Protein AF-A0A91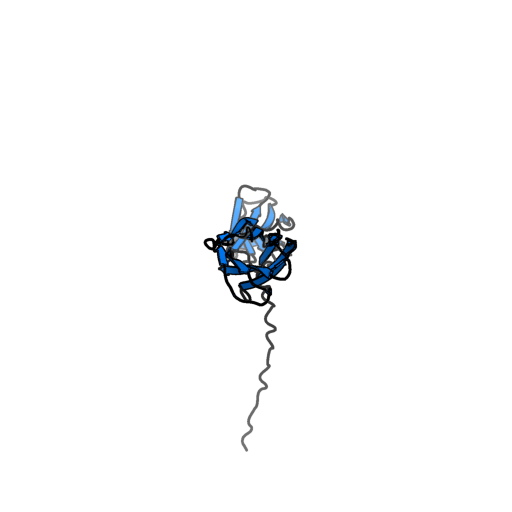8LYJ8-F1 (afdb_monomer_lite)

Secondary structure (DSSP, 8-state):
-----------------------EEEEEEEEEEEE----SSS---EEEEEEEEEEEE-SSS-EEEEEEEEEETTTEEEEEEEEEEEETTEEEEEEEEEEEESSSTT---EEEEE-PPPEEE-TT-EEEEEEEEE-SSSS--EEEEEEEEEEE-PPPPPPEEEEEEEEE-TTT--EEEEEEEE---SS-SEEEEEETTSTT-EEEE-TT--EEEEEPPTT---EEEEEEE-SS-PPPPPPPEE-

Radius of gyration: 29.16 Å; chains: 1; bounding box: 75×65×84 Å

Organism: NCBI:txid68254

Sequence (243 aa):
MAAALLTPTAFIGLVEPAEAATLHRVTVKGFLRVHDEAGLFASGETKTRNLDRTFELTHARPGTSWLISVCADHETRGDLSIRLRLRGEQVTSTVKLSLYEWEECDRTDLEDVATPAPRRIDNGGEVRYLLTAENQETSDDSAHANFSVTHDFGAPTEPTTVTATRQVDRLSGLRQVHITWGDTSADEKGYEIQNIATPDQTRRVGPNREFYDWPLPPRELQCFRVRALGDPTPSDWSALVCA

Foldseek 3Di:
DDDDDDDDDDPPPPPPPPLPFQKKKKWKWFKKKWWAFADPPADIWIDMDTGTDIDIAGPVRFKDKDWDWDDTSQFKIKIKIWIWGDDPQKIKIWIKIWIAGDNGRVDDHTFFMDTDDIDIAHAQGKDWDWDKTAGPDDTRTIMTTTMMMHMHGDAFAFWAPWEWDWDQDPPPRFIWIKIFTHDPGSAFQWKWKAKPVCRVDIDTDGPPDGIDTGGDDPDDKIKMWMWGHHVPDIYDIYDIYID

pLDDT: mean 85.59, std 15.65, range [38.88, 98.69]

Structure (mmCIF, N/CA/C/O backbone):
data_AF-A0A918LYJ8-F1
#
_entry.id   AF-A0A918LYJ8-F1
#
loop_
_atom_site.group_PDB
_atom_site.id
_atom_site.type_symbol
_atom_site.label_atom_id
_atom_site.label_alt_id
_atom_site.label_comp_id
_atom_site.label_asym_id
_atom_site.label_entity_id
_atom_site.label_seq_id
_atom_site.pdbx_PDB_ins_code
_atom_site.Cartn_x
_atom_site.Cartn_y
_atom_site.Cartn_z
_atom_site.occupancy
_atom_site.B_iso_or_equiv
_atom_site.auth_seq_id
_atom_site.auth_comp_id
_atom_site.auth_asym_id
_atom_site.auth_atom_id
_atom_site.pdbx_PDB_model_num
ATOM 1 N N . MET A 1 1 ? -44.663 -55.406 7.999 1.00 41.22 1 MET A N 1
ATOM 2 C CA . MET A 1 1 ? -44.713 -54.054 7.403 1.00 41.22 1 MET A CA 1
ATOM 3 C C . MET A 1 1 ? -43.866 -53.147 8.277 1.00 41.22 1 MET A C 1
ATOM 5 O O . MET A 1 1 ? -44.244 -52.914 9.415 1.00 41.22 1 MET A O 1
ATOM 9 N N . ALA A 1 2 ? -42.679 -52.763 7.809 1.00 38.88 2 ALA A N 1
ATOM 10 C CA . ALA A 1 2 ? -41.753 -51.901 8.540 1.00 38.88 2 ALA A CA 1
ATOM 11 C C . ALA A 1 2 ? -41.897 -50.470 8.007 1.00 38.88 2 ALA A C 1
ATOM 13 O O . ALA A 1 2 ? -41.744 -50.251 6.807 1.00 38.88 2 ALA A O 1
ATOM 14 N N . ALA A 1 3 ? -42.238 -49.524 8.881 1.00 39.78 3 ALA A N 1
ATOM 15 C CA . ALA A 1 3 ? -42.320 -48.106 8.554 1.00 39.78 3 ALA A CA 1
ATOM 16 C C . ALA A 1 3 ? -40.967 -47.450 8.862 1.00 39.78 3 ALA A C 1
ATOM 18 O O . ALA A 1 3 ? -40.564 -47.369 10.021 1.00 39.78 3 ALA A O 1
ATOM 19 N N . ALA A 1 4 ? -40.257 -47.019 7.820 1.00 39.38 4 ALA A N 1
ATOM 20 C CA . ALA A 1 4 ? -39.045 -46.221 7.943 1.00 39.38 4 ALA A CA 1
ATOM 21 C C . ALA A 1 4 ? -39.435 -44.737 8.041 1.00 39.38 4 ALA A C 1
ATOM 23 O O . ALA A 1 4 ? -39.982 -44.177 7.092 1.00 39.38 4 ALA A O 1
ATOM 24 N N . LEU A 1 5 ? -39.176 -44.110 9.192 1.00 44.31 5 LEU A N 1
ATOM 25 C CA . LEU A 1 5 ? -39.257 -42.657 9.346 1.00 44.31 5 LEU A CA 1
ATOM 26 C C . LEU A 1 5 ? -37.993 -42.019 8.758 1.00 44.31 5 LEU A C 1
ATOM 28 O O . LEU A 1 5 ? -36.902 -42.186 9.298 1.00 44.31 5 LEU A O 1
ATOM 32 N N . LEU A 1 6 ? -38.153 -41.272 7.668 1.00 41.25 6 LEU A N 1
ATOM 33 C CA . LEU A 1 6 ? -37.139 -40.360 7.141 1.00 41.25 6 LEU A CA 1
ATOM 34 C C . LEU A 1 6 ? -37.386 -38.975 7.743 1.00 41.25 6 LEU A C 1
ATOM 36 O O . LEU A 1 6 ? -38.372 -38.318 7.416 1.00 41.25 6 LEU A O 1
ATOM 40 N N . THR A 1 7 ? -36.505 -38.532 8.635 1.00 42.22 7 THR A N 1
ATOM 41 C CA . THR A 1 7 ? -36.477 -37.137 9.086 1.00 42.22 7 THR A CA 1
ATOM 42 C C . THR A 1 7 ? -35.736 -36.285 8.053 1.00 42.22 7 THR A C 1
ATOM 44 O O . THR A 1 7 ? -34.617 -36.649 7.684 1.00 42.22 7 THR A O 1
ATOM 47 N N . PRO A 1 8 ? -36.302 -35.157 7.592 1.00 43.62 8 PRO A N 1
ATOM 48 C CA . PRO A 1 8 ? -35.614 -34.263 6.674 1.00 43.62 8 PRO A CA 1
ATOM 49 C C . PRO A 1 8 ? -34.491 -33.524 7.406 1.00 43.62 8 PRO A C 1
ATOM 51 O O . PRO A 1 8 ? -34.722 -32.798 8.373 1.00 43.62 8 PRO A O 1
ATOM 54 N N . THR A 1 9 ? -33.262 -33.712 6.937 1.00 45.69 9 THR A N 1
ATOM 55 C CA . THR A 1 9 ? -32.096 -32.944 7.367 1.00 45.69 9 THR A CA 1
ATOM 56 C C . THR A 1 9 ? -32.215 -31.537 6.788 1.00 45.69 9 THR A C 1
ATOM 58 O O . THR A 1 9 ? -32.125 -31.342 5.576 1.00 45.69 9 THR A O 1
ATOM 61 N N . ALA A 1 10 ? -32.457 -30.547 7.646 1.00 47.28 10 ALA A N 1
ATOM 62 C CA . ALA A 1 10 ? -32.413 -29.147 7.255 1.00 47.28 10 ALA A CA 1
ATOM 63 C C . ALA A 1 10 ? -30.967 -28.774 6.894 1.00 47.28 10 ALA A C 1
ATOM 65 O O . ALA A 1 10 ? -30.097 -28.720 7.762 1.00 47.28 10 ALA A O 1
ATOM 66 N N . PHE A 1 11 ? -30.708 -28.519 5.611 1.00 46.19 11 PHE A N 1
ATOM 67 C CA . PHE A 1 11 ? -29.503 -27.821 5.174 1.00 46.19 11 PHE A CA 1
ATOM 68 C C . PHE A 1 11 ? -29.649 -26.350 5.566 1.00 46.19 11 PHE A C 1
ATOM 70 O O . PHE A 1 11 ? -30.237 -25.551 4.839 1.00 46.19 11 PHE A O 1
ATOM 77 N N . ILE A 1 12 ? -29.139 -25.997 6.744 1.00 50.44 12 ILE A N 1
ATOM 78 C CA . ILE A 1 12 ? -28.844 -24.606 7.073 1.00 50.44 12 ILE A CA 1
ATOM 79 C C . ILE A 1 12 ? -27.634 -24.243 6.215 1.00 50.44 12 ILE A C 1
ATOM 81 O O . ILE A 1 12 ? -26.510 -24.644 6.510 1.00 50.44 12 ILE A O 1
ATOM 85 N N . GLY A 1 13 ? -27.881 -23.544 5.108 1.00 42.00 13 GLY A N 1
ATOM 86 C CA . GLY A 1 13 ? -26.831 -22.843 4.387 1.00 42.00 13 GLY A CA 1
ATOM 87 C C . GLY A 1 13 ? -26.244 -21.805 5.330 1.00 42.00 13 GLY A C 1
ATOM 88 O O . GLY A 1 13 ? -26.833 -20.744 5.527 1.00 42.00 13 GLY A O 1
ATOM 89 N N . LEU A 1 14 ? -25.112 -22.136 5.947 1.00 41.88 14 LEU A N 1
ATOM 90 C CA . LEU A 1 14 ? -24.202 -21.143 6.489 1.00 41.88 14 LEU A CA 1
ATOM 91 C C . LEU A 1 14 ? -23.753 -20.317 5.286 1.00 41.88 14 LEU A C 1
ATOM 93 O O . LEU A 1 14 ? -22.877 -20.725 4.529 1.00 41.88 14 LEU A O 1
ATOM 97 N N . VAL A 1 15 ? -24.421 -19.188 5.060 1.00 42.38 15 VAL A N 1
ATOM 98 C CA . VAL A 1 15 ? -23.774 -18.080 4.373 1.00 42.38 15 VAL A CA 1
ATOM 99 C C . VAL A 1 15 ? -22.621 -17.740 5.303 1.00 42.38 15 VAL A C 1
ATOM 101 O O . VAL A 1 15 ? -22.857 -17.210 6.389 1.00 42.38 15 VAL A O 1
ATOM 104 N N . GLU A 1 16 ? -21.410 -18.178 4.949 1.00 44.94 16 GLU A N 1
ATOM 105 C CA . GLU A 1 16 ? -20.203 -17.682 5.600 1.00 44.94 16 GLU A CA 1
ATOM 106 C C . GLU A 1 16 ? -20.354 -16.161 5.643 1.00 44.94 16 GLU A C 1
ATOM 108 O O . GLU A 1 16 ? -20.603 -15.558 4.586 1.00 44.94 16 GLU A O 1
ATOM 113 N N . PRO A 1 17 ? -20.297 -15.524 6.830 1.00 42.81 17 PRO A N 1
ATOM 114 C CA . PRO A 1 17 ? -20.129 -14.087 6.842 1.00 42.81 17 PRO A CA 1
ATOM 115 C C . PRO A 1 17 ? -18.905 -13.840 5.973 1.00 42.81 17 PRO A C 1
ATOM 117 O O . PRO A 1 17 ? -17.902 -14.541 6.114 1.00 42.81 17 PRO 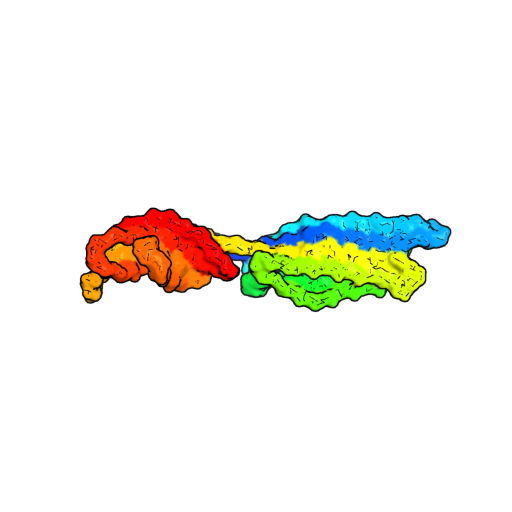A O 1
ATOM 120 N N . ALA A 1 18 ? -19.029 -12.943 4.999 1.00 41.78 18 ALA A N 1
ATOM 121 C CA . ALA A 1 18 ? -17.879 -12.519 4.233 1.00 41.78 18 ALA A CA 1
ATOM 122 C C . ALA A 1 18 ? -16.862 -12.016 5.260 1.00 41.78 18 ALA A C 1
ATOM 124 O O . ALA A 1 18 ? -17.024 -10.912 5.776 1.00 41.78 18 ALA A O 1
ATOM 125 N N . GLU A 1 19 ? -15.877 -12.846 5.617 1.00 43.59 19 GLU A N 1
ATOM 126 C CA . GLU A 1 19 ? -14.679 -12.377 6.291 1.00 43.59 19 GLU A CA 1
ATOM 127 C C . GLU A 1 19 ? -14.169 -11.278 5.371 1.00 43.59 19 GLU A C 1
ATOM 129 O O . GLU A 1 19 ? -13.765 -11.530 4.229 1.00 43.59 19 GLU A O 1
ATOM 134 N N . ALA A 1 20 ? -14.317 -10.034 5.814 1.00 46.50 20 ALA A N 1
ATOM 135 C CA . ALA A 1 20 ? -13.794 -8.892 5.105 1.00 46.50 20 ALA A CA 1
ATOM 136 C C . ALA A 1 20 ? -12.274 -9.055 5.136 1.00 46.50 20 ALA A C 1
ATOM 138 O O . ALA A 1 20 ? -11.623 -8.727 6.119 1.00 46.50 20 ALA A O 1
ATOM 139 N N . ALA A 1 21 ? -11.716 -9.673 4.095 1.00 52.25 21 ALA A N 1
ATOM 140 C CA . ALA A 1 21 ? -10.293 -9.938 4.036 1.00 52.25 21 ALA A CA 1
ATOM 141 C C . ALA A 1 21 ? -9.545 -8.603 4.159 1.00 52.25 21 ALA A C 1
ATOM 143 O O . ALA A 1 21 ? -9.758 -7.714 3.332 1.00 52.25 21 ALA A O 1
ATOM 144 N N . THR A 1 22 ? -8.683 -8.483 5.174 1.00 69.94 22 THR A N 1
ATOM 145 C CA . THR A 1 22 ? -7.843 -7.305 5.425 1.00 69.94 22 THR A CA 1
ATOM 146 C C . THR A 1 22 ? -7.192 -6.850 4.122 1.00 69.94 22 THR A C 1
ATOM 148 O O . THR A 1 22 ? -6.500 -7.631 3.454 1.00 69.94 22 THR A O 1
ATOM 151 N N . LEU A 1 23 ? -7.498 -5.618 3.716 1.00 81.44 23 LEU A N 1
ATOM 152 C CA . LEU A 1 23 ? -7.185 -5.095 2.392 1.00 81.44 23 LEU A CA 1
ATOM 153 C C . LEU A 1 23 ? -5.961 -4.187 2.450 1.00 81.44 23 LEU A C 1
ATOM 155 O O . LEU A 1 23 ? -6.044 -3.065 2.937 1.00 81.44 23 LEU A O 1
ATOM 159 N N . HIS A 1 24 ? -4.863 -4.629 1.848 1.00 87.31 24 HIS A N 1
ATOM 160 C CA . HIS A 1 24 ? -3.629 -3.863 1.738 1.00 87.31 24 HIS A CA 1
ATOM 161 C C . HIS A 1 24 ? -3.538 -3.145 0.398 1.00 87.31 24 HIS A C 1
ATOM 163 O O . HIS A 1 24 ? -3.462 -3.788 -0.653 1.00 87.31 24 HIS A O 1
ATOM 169 N N . ARG A 1 25 ? -3.502 -1.811 0.419 1.00 91.50 25 ARG A N 1
ATOM 170 C CA . ARG A 1 25 ? -3.312 -0.980 -0.773 1.00 91.50 25 ARG A CA 1
ATOM 171 C C . ARG A 1 25 ? -1.826 -0.706 -0.962 1.00 91.50 25 ARG A C 1
ATOM 173 O O . ARG A 1 25 ? -1.170 -0.077 -0.141 1.00 91.50 25 ARG A O 1
ATOM 180 N N . VAL A 1 26 ? -1.275 -1.161 -2.079 1.00 96.38 26 VAL A N 1
ATOM 181 C CA . VAL A 1 26 ? 0.124 -0.915 -2.443 1.00 96.38 26 VAL A CA 1
ATOM 182 C C . VAL A 1 26 ? 0.159 -0.054 -3.687 1.00 96.38 26 VAL A C 1
ATOM 184 O O . VAL A 1 26 ? -0.325 -0.476 -4.735 1.00 96.38 26 VAL A O 1
ATOM 187 N N . THR A 1 27 ? 0.724 1.144 -3.592 1.00 97.31 27 THR A N 1
ATOM 188 C CA . THR A 1 27 ? 0.759 2.094 -4.708 1.00 97.31 27 THR A CA 1
ATOM 189 C C . THR A 1 27 ? 2.175 2.237 -5.245 1.00 97.31 27 THR A C 1
ATOM 191 O O . THR A 1 27 ? 3.120 2.437 -4.489 1.00 97.31 27 THR A O 1
ATOM 194 N N . VAL A 1 28 ? 2.324 2.126 -6.563 1.00 98.50 28 VAL A N 1
ATOM 195 C CA . VAL A 1 28 ? 3.586 2.297 -7.289 1.00 98.50 28 VAL A CA 1
ATOM 196 C C . VAL A 1 28 ? 3.491 3.560 -8.136 1.00 98.50 28 VAL A C 1
ATOM 198 O O . VAL A 1 28 ? 2.610 3.636 -8.997 1.00 98.50 28 VAL A O 1
ATOM 201 N N . LYS A 1 29 ? 4.391 4.529 -7.921 1.00 98.56 29 LYS A N 1
ATOM 202 C CA . LYS A 1 29 ? 4.438 5.789 -8.684 1.00 98.56 29 LYS A CA 1
ATOM 203 C C . LYS A 1 29 ? 5.844 6.154 -9.131 1.00 98.56 29 LYS A C 1
ATOM 205 O O . LYS A 1 29 ? 6.780 6.043 -8.349 1.00 98.56 29 LYS A O 1
ATOM 210 N N . GLY A 1 30 ? 5.997 6.628 -10.363 1.00 98.56 30 GLY A N 1
ATOM 211 C CA . GLY A 1 30 ? 7.293 7.036 -10.908 1.00 98.56 30 GLY A CA 1
ATOM 212 C C . GLY A 1 30 ? 7.356 6.888 -12.419 1.00 98.56 30 GLY A C 1
ATOM 213 O O . GLY A 1 30 ? 6.363 7.133 -13.101 1.00 98.56 30 GLY A O 1
ATOM 214 N N . PHE A 1 31 ? 8.503 6.468 -12.947 1.00 98.56 31 PHE A N 1
ATOM 215 C CA . PHE A 1 31 ? 8.677 6.229 -14.377 1.00 98.56 31 PHE A CA 1
ATOM 216 C C . PHE A 1 31 ? 9.696 5.126 -14.686 1.00 98.56 31 PHE A C 1
ATOM 218 O O . PHE A 1 31 ? 10.588 4.826 -13.889 1.00 98.56 31 PHE A O 1
ATOM 225 N N . LEU A 1 32 ? 9.562 4.573 -15.891 1.00 98.69 32 LEU A N 1
ATOM 226 C CA . LEU A 1 32 ? 10.596 3.853 -16.629 1.00 98.69 32 LEU A CA 1
ATOM 227 C C . LEU A 1 32 ? 10.938 4.676 -17.875 1.00 98.69 32 LEU A C 1
ATOM 229 O O . LEU A 1 32 ? 10.041 5.047 -18.629 1.00 98.69 32 LEU A O 1
ATOM 233 N N . ARG A 1 33 ? 12.217 4.960 -18.088 1.00 98.31 33 ARG A N 1
ATOM 234 C CA . ARG A 1 33 ? 12.746 5.668 -19.251 1.00 98.31 33 ARG A CA 1
ATOM 235 C C . ARG A 1 33 ? 13.765 4.783 -19.948 1.00 98.31 33 ARG A C 1
ATOM 237 O O . ARG A 1 33 ? 14.615 4.213 -19.278 1.00 98.31 33 ARG A O 1
ATOM 244 N N . VAL A 1 34 ? 13.671 4.696 -21.263 1.00 96.88 34 VAL A N 1
ATOM 245 C CA . VAL A 1 34 ? 14.606 3.967 -22.118 1.00 96.88 34 VAL A CA 1
ATOM 246 C C . VAL A 1 34 ? 15.188 4.968 -23.100 1.00 96.88 34 VAL A C 1
ATOM 248 O O . VAL A 1 34 ? 14.433 5.750 -23.686 1.00 96.88 34 VAL A O 1
ATOM 251 N N . HIS A 1 35 ? 16.509 4.997 -23.175 1.00 94.25 35 HIS A N 1
ATOM 252 C CA . HIS A 1 35 ? 17.287 5.815 -24.084 1.00 94.25 35 HIS A CA 1
ATOM 253 C C . HIS A 1 35 ? 17.961 4.893 -25.086 1.00 94.25 35 HIS A C 1
ATOM 255 O O . HIS A 1 35 ? 18.542 3.891 -24.685 1.00 94.25 35 HIS A O 1
ATOM 261 N N . ASP A 1 36 ? 17.825 5.270 -26.342 1.00 90.94 36 ASP A N 1
ATOM 262 C CA . ASP A 1 36 ? 18.467 4.688 -27.500 1.00 90.94 36 ASP A CA 1
ATOM 263 C C . ASP A 1 36 ? 19.366 5.780 -28.100 1.00 90.94 36 ASP A C 1
ATOM 265 O O . ASP A 1 36 ? 18.912 6.914 -28.323 1.00 90.94 36 ASP A O 1
ATOM 269 N N . GLU A 1 37 ? 20.653 5.497 -28.254 1.00 86.50 37 GLU A N 1
ATOM 270 C CA . GLU A 1 37 ? 21.646 6.403 -28.804 1.00 86.50 37 GLU A CA 1
ATOM 271 C C . GLU A 1 37 ? 21.588 6.388 -30.336 1.00 86.50 37 GLU A C 1
ATOM 273 O O . GLU A 1 37 ? 21.465 5.362 -30.998 1.00 86.50 37 GLU A O 1
ATOM 278 N N . ALA A 1 38 ? 21.737 7.566 -30.941 1.00 75.38 38 ALA A N 1
ATOM 279 C CA . ALA A 1 38 ? 21.811 7.679 -32.388 1.00 75.38 38 ALA A CA 1
ATOM 280 C C . ALA A 1 38 ? 23.077 7.000 -32.945 1.00 75.38 38 ALA A C 1
ATOM 282 O O . ALA A 1 38 ? 24.183 7.529 -32.825 1.00 75.38 38 ALA A O 1
ATOM 283 N N . GLY A 1 39 ? 22.906 5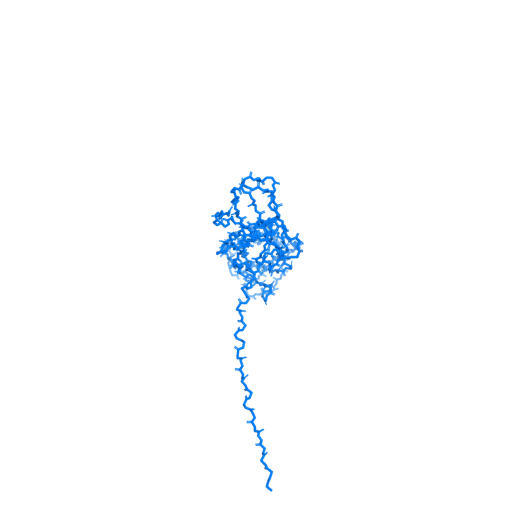.881 -33.649 1.00 69.06 39 GLY A N 1
ATOM 284 C CA . GLY A 1 39 ? 23.953 5.296 -34.485 1.00 69.06 39 GLY A CA 1
ATOM 285 C C . GLY A 1 39 ? 24.248 6.106 -35.762 1.00 69.06 39 GLY A C 1
ATOM 286 O O . GLY A 1 39 ? 23.577 7.079 -36.100 1.00 69.06 39 GLY A O 1
ATOM 287 N N . LEU A 1 40 ? 25.228 5.653 -36.558 1.00 60.91 40 LEU A N 1
ATOM 288 C CA . LEU A 1 40 ? 25.613 6.266 -37.850 1.00 60.91 40 LEU A CA 1
ATOM 289 C C . LEU A 1 40 ? 24.454 6.406 -38.860 1.00 60.91 40 LEU A C 1
ATOM 291 O O . LEU A 1 40 ? 24.540 7.231 -39.773 1.00 60.91 40 LEU A O 1
ATOM 295 N N . PHE A 1 41 ? 23.398 5.601 -38.711 1.00 56.88 41 PHE A N 1
ATOM 296 C CA . PHE A 1 41 ? 22.219 5.588 -39.581 1.00 56.88 41 PHE A CA 1
ATOM 297 C C . PHE A 1 41 ? 20.878 5.598 -38.819 1.00 56.88 41 PHE A C 1
ATOM 299 O O . PHE A 1 41 ? 19.838 5.571 -39.477 1.00 56.88 41 PHE A O 1
ATOM 306 N N . ALA A 1 42 ? 20.892 5.660 -37.481 1.00 62.06 42 ALA A N 1
ATOM 307 C CA . ALA A 1 42 ? 19.704 5.602 -36.621 1.00 62.06 42 ALA A CA 1
ATOM 308 C C . ALA A 1 42 ? 19.484 6.931 -35.882 1.00 62.06 42 ALA A C 1
ATOM 310 O O . ALA A 1 42 ? 20.412 7.731 -35.722 1.00 62.06 42 ALA A O 1
ATOM 311 N N . SER A 1 43 ? 18.245 7.205 -35.474 1.00 69.56 43 SER A N 1
ATOM 312 C CA . SER A 1 43 ? 17.885 8.448 -34.794 1.00 69.56 43 SER A CA 1
ATOM 313 C C . SER A 1 43 ? 17.599 8.175 -33.329 1.00 69.56 43 SER A C 1
ATOM 315 O O . SER A 1 43 ? 16.493 7.779 -32.997 1.00 69.56 43 SER A O 1
ATOM 317 N N . GLY A 1 44 ? 18.558 8.477 -32.455 1.00 81.44 44 GLY A N 1
ATOM 318 C CA . GLY A 1 44 ? 18.418 8.209 -31.026 1.00 81.44 44 GLY A CA 1
ATOM 319 C C . GLY A 1 44 ? 17.092 8.712 -30.454 1.00 81.44 44 GLY A C 1
ATOM 320 O O . GLY A 1 44 ? 16.703 9.875 -30.635 1.00 81.44 44 GLY A O 1
ATOM 321 N N . GLU A 1 45 ? 16.385 7.825 -29.763 1.00 91.06 45 GLU A N 1
ATOM 322 C CA . GLU A 1 45 ? 15.075 8.087 -29.188 1.00 91.06 45 GLU A CA 1
ATOM 323 C C . GLU A 1 45 ? 15.115 7.944 -27.665 1.00 91.06 45 GLU A C 1
ATOM 325 O O . GLU A 1 45 ? 15.786 7.104 -27.082 1.00 91.06 45 GLU A O 1
ATOM 330 N N . THR A 1 46 ? 14.334 8.764 -26.963 1.00 94.56 46 THR A N 1
ATOM 331 C CA . THR A 1 46 ? 14.054 8.524 -25.544 1.00 94.56 46 THR A CA 1
ATOM 332 C C . THR A 1 46 ? 12.568 8.323 -25.336 1.00 94.56 46 THR A C 1
ATOM 334 O O . THR A 1 46 ? 11.780 9.261 -25.482 1.00 94.56 46 THR A O 1
ATOM 337 N N . LYS A 1 47 ? 12.175 7.122 -24.909 1.00 96.12 47 LYS A N 1
ATOM 338 C CA . LYS A 1 47 ? 10.793 6.823 -24.524 1.00 96.12 47 LYS A CA 1
ATOM 339 C C . LYS A 1 47 ? 10.661 6.741 -23.013 1.00 96.12 47 LYS A C 1
ATOM 341 O O . LYS A 1 47 ? 11.448 6.104 -22.323 1.00 96.12 47 LYS A O 1
ATOM 346 N N . THR A 1 48 ? 9.622 7.379 -22.478 1.00 97.81 48 THR A N 1
ATOM 347 C CA . THR A 1 48 ? 9.300 7.334 -21.046 1.00 97.81 48 THR A CA 1
ATOM 348 C C . THR A 1 48 ? 7.884 6.823 -20.839 1.00 97.81 48 THR A C 1
ATOM 350 O O . THR A 1 48 ? 6.947 7.257 -21.508 1.00 97.81 48 THR A O 1
ATOM 353 N N . ARG A 1 49 ? 7.716 5.929 -19.867 1.00 98.06 49 ARG A N 1
ATOM 354 C CA . ARG A 1 49 ? 6.426 5.434 -19.402 1.00 98.06 49 ARG A CA 1
ATOM 355 C C . ARG A 1 49 ? 6.260 5.723 -17.922 1.00 98.06 49 ARG A C 1
ATOM 357 O O . ARG A 1 49 ? 7.019 5.233 -17.088 1.00 98.06 49 ARG A O 1
ATOM 364 N N . ASN A 1 50 ? 5.223 6.487 -17.607 1.00 98.25 50 ASN A N 1
ATOM 365 C CA . ASN A 1 50 ? 4.854 6.760 -16.228 1.00 98.25 50 ASN A CA 1
ATOM 366 C C . ASN A 1 50 ? 4.276 5.506 -15.569 1.00 98.25 50 ASN A C 1
ATOM 368 O O . ASN A 1 50 ? 3.552 4.720 -16.188 1.00 98.25 50 ASN A O 1
ATOM 372 N N . LEU A 1 51 ? 4.591 5.352 -14.292 1.00 98.31 51 LEU A N 1
ATOM 373 C CA . LEU A 1 51 ? 4.036 4.350 -13.405 1.00 98.31 51 LEU A CA 1
ATOM 374 C C . LEU A 1 51 ? 3.052 5.067 -12.483 1.00 98.31 51 LEU A C 1
ATOM 376 O O . LEU A 1 51 ? 3.441 5.991 -11.773 1.00 98.31 51 LEU A O 1
ATOM 380 N N . ASP A 1 52 ? 1.794 4.649 -12.500 1.00 97.81 52 ASP A N 1
ATOM 381 C CA . ASP A 1 52 ? 0.806 5.012 -11.485 1.00 97.81 52 ASP A CA 1
ATOM 382 C C . ASP A 1 52 ? -0.182 3.854 -11.378 1.00 97.81 52 ASP A C 1
ATOM 384 O O . ASP A 1 52 ? -1.043 3.662 -12.242 1.00 97.81 52 ASP A O 1
ATOM 388 N N . ARG A 1 53 ? 0.029 2.985 -10.389 1.00 97.81 53 ARG A N 1
ATOM 389 C CA . ARG A 1 53 ? -0.821 1.812 -10.196 1.00 97.81 53 ARG A CA 1
ATOM 390 C C . ARG A 1 53 ? -0.953 1.460 -8.727 1.00 97.81 53 ARG A C 1
ATOM 392 O O . ARG A 1 53 ? 0.048 1.306 -8.031 1.00 97.81 53 ARG A O 1
ATOM 399 N N . THR A 1 54 ? -2.190 1.248 -8.297 1.00 96.44 54 THR A N 1
ATOM 400 C CA . THR A 1 54 ? -2.518 0.700 -6.980 1.00 96.44 54 THR A CA 1
ATOM 401 C C . THR A 1 54 ? -2.916 -0.764 -7.115 1.00 96.44 54 THR A C 1
ATOM 403 O O . THR A 1 54 ? -3.655 -1.148 -8.024 1.00 96.44 54 THR A O 1
ATOM 406 N N . PHE A 1 55 ? -2.405 -1.582 -6.207 1.00 95.69 55 PHE A N 1
ATOM 407 C CA . PHE A 1 55 ? -2.728 -2.989 -6.059 1.00 95.69 55 PHE A CA 1
ATOM 408 C C . PHE A 1 55 ? -3.427 -3.207 -4.730 1.00 95.69 55 PHE A C 1
ATOM 410 O O . PHE A 1 55 ? -3.067 -2.599 -3.727 1.00 95.69 55 PHE A O 1
ATOM 417 N N . GLU A 1 56 ? -4.387 -4.116 -4.734 1.00 91.69 56 GLU A N 1
ATOM 418 C CA . GLU A 1 56 ? -5.081 -4.573 -3.543 1.00 91.69 56 GLU A CA 1
ATOM 419 C C . GLU A 1 56 ? -4.615 -5.999 -3.246 1.00 91.69 56 GLU A C 1
ATOM 421 O O . GLU A 1 56 ? -4.817 -6.913 -4.050 1.00 91.69 56 GLU A O 1
ATOM 426 N N . LEU A 1 57 ? -3.919 -6.171 -2.124 1.00 91.50 57 LEU A N 1
ATOM 427 C CA . LEU A 1 57 ? -3.483 -7.467 -1.617 1.00 91.50 57 LEU A CA 1
ATOM 428 C C . LEU A 1 57 ? -4.349 -7.842 -0.423 1.00 91.50 57 LEU A C 1
ATOM 430 O O . LEU A 1 57 ? -4.707 -6.997 0.388 1.00 91.50 57 LEU A O 1
ATOM 434 N N . THR A 1 58 ? -4.657 -9.123 -0.301 1.00 85.31 58 THR A N 1
ATOM 435 C CA . THR A 1 58 ? -5.334 -9.669 0.877 1.00 85.31 58 THR A CA 1
ATOM 436 C C . THR A 1 58 ? -4.620 -10.932 1.314 1.00 85.31 58 THR A C 1
ATOM 438 O O . THR A 1 58 ? -3.846 -11.513 0.552 1.00 85.31 58 THR A O 1
ATOM 441 N N . HIS A 1 59 ? -4.914 -11.430 2.508 1.00 81.75 59 HIS A N 1
ATOM 442 C CA . HIS A 1 59 ? -4.393 -12.721 2.956 1.00 81.75 59 HIS A CA 1
ATOM 443 C C . HIS A 1 59 ? -4.770 -13.880 2.006 1.00 81.75 59 HIS A C 1
ATOM 445 O O . HIS A 1 59 ? -3.964 -14.783 1.780 1.00 81.75 59 HIS A O 1
ATOM 451 N N . ALA A 1 60 ? -5.943 -13.809 1.364 1.00 79.75 60 ALA A N 1
ATOM 452 C CA . ALA A 1 60 ? -6.381 -14.770 0.349 1.00 79.75 60 ALA A CA 1
ATOM 453 C C . ALA A 1 60 ? -5.695 -14.577 -1.020 1.00 79.75 60 ALA A C 1
ATOM 455 O O . ALA A 1 60 ? -5.556 -15.526 -1.793 1.00 79.75 60 ALA A O 1
ATOM 456 N N . ARG A 1 61 ? -5.255 -13.354 -1.340 1.00 87.25 61 ARG A N 1
ATOM 457 C CA . ARG A 1 61 ? -4.511 -13.013 -2.565 1.00 87.25 61 ARG A CA 1
ATOM 458 C C . ARG A 1 61 ? -3.252 -12.223 -2.202 1.00 87.25 61 ARG A C 1
ATOM 460 O O . ARG A 1 61 ? -3.179 -11.017 -2.446 1.00 87.25 61 ARG A O 1
ATOM 467 N N . PRO A 1 62 ? -2.238 -12.890 -1.628 1.00 92.56 62 PRO A N 1
ATOM 468 C CA . PRO A 1 62 ? -1.140 -12.205 -0.961 1.00 92.56 62 PRO A CA 1
ATOM 469 C C . PRO A 1 62 ? -0.059 -11.729 -1.929 1.00 92.56 62 PRO A C 1
ATOM 471 O O . PRO A 1 62 ? 1.020 -11.358 -1.490 1.00 92.56 62 PRO A O 1
ATOM 474 N N . GLY A 1 63 ? -0.250 -11.787 -3.245 1.00 95.88 63 GLY A N 1
ATOM 475 C CA . GLY A 1 63 ? 0.805 -11.389 -4.167 1.00 95.88 63 GLY A CA 1
ATOM 476 C C . GLY A 1 63 ? 0.314 -11.016 -5.547 1.00 95.88 63 GLY A C 1
ATOM 477 O O . GLY A 1 63 ? -0.705 -11.505 -6.025 1.00 95.88 63 GLY A O 1
ATOM 478 N N . THR A 1 64 ? 1.091 -10.155 -6.188 1.00 97.94 64 THR A N 1
ATOM 479 C CA . THR A 1 64 ? 0.867 -9.693 -7.554 1.00 97.94 64 THR A CA 1
ATOM 480 C C . THR A 1 64 ? 2.201 -9.393 -8.227 1.00 97.94 64 THR A C 1
ATOM 482 O O . THR A 1 64 ? 3.235 -9.224 -7.571 1.00 97.94 64 THR A O 1
ATOM 485 N N . SER A 1 65 ? 2.189 -9.339 -9.550 1.00 97.62 65 SER A N 1
ATOM 486 C CA . SER A 1 65 ? 3.339 -8.949 -10.353 1.00 97.62 65 SER A CA 1
ATOM 487 C C . SER A 1 65 ? 2.907 -8.052 -11.496 1.00 97.62 65 SER A C 1
ATOM 489 O O . SER A 1 65 ? 1.843 -8.246 -12.082 1.00 97.62 65 SER A O 1
ATOM 491 N N . TRP A 1 66 ? 3.766 -7.105 -11.841 1.00 98.06 66 TRP A N 1
ATOM 492 C CA . TRP A 1 66 ? 3.554 -6.172 -12.927 1.00 98.06 66 TRP A CA 1
ATOM 493 C C . TRP A 1 66 ? 4.833 -6.043 -13.743 1.00 98.06 66 TRP A C 1
ATOM 495 O O . TRP A 1 66 ? 5.879 -5.686 -13.207 1.00 98.06 66 TRP A O 1
ATOM 505 N N . LEU A 1 67 ? 4.728 -6.368 -15.029 1.00 97.81 67 LEU A N 1
ATOM 506 C CA . LEU A 1 67 ? 5.764 -6.136 -16.023 1.00 97.81 67 LEU A CA 1
ATOM 507 C C . LEU A 1 67 ? 5.413 -4.876 -16.814 1.00 97.81 67 LEU A C 1
ATOM 509 O O . LEU A 1 67 ? 4.273 -4.711 -17.262 1.00 97.81 67 LEU A O 1
ATOM 513 N N . ILE A 1 68 ? 6.394 -3.999 -16.967 1.00 97.50 68 ILE A N 1
ATOM 514 C CA . ILE A 1 68 ? 6.322 -2.799 -17.783 1.00 97.50 68 ILE A CA 1
ATOM 515 C C . ILE A 1 68 ? 7.437 -2.881 -18.808 1.00 97.50 68 ILE A C 1
ATOM 517 O O . ILE A 1 68 ? 8.600 -2.877 -18.428 1.00 97.50 68 ILE A O 1
ATOM 521 N N . SER A 1 69 ? 7.065 -2.890 -20.080 1.00 96.31 69 SER A N 1
ATOM 522 C CA . SER A 1 69 ? 8.008 -2.834 -21.194 1.00 96.31 69 SER A CA 1
ATOM 523 C C . SER A 1 69 ? 7.886 -1.492 -21.906 1.00 96.31 69 SER A C 1
ATOM 525 O O . SER A 1 69 ? 6.770 -0.971 -22.078 1.00 96.31 69 SER A O 1
ATOM 527 N N . VAL A 1 70 ? 9.029 -0.928 -22.282 1.00 95.69 70 VAL A N 1
ATOM 528 C CA . VAL A 1 70 ? 9.168 0.288 -23.090 1.00 95.69 70 VAL A CA 1
ATOM 529 C C . VAL A 1 70 ? 10.210 0.014 -24.162 1.00 95.69 70 VAL A C 1
ATOM 531 O O . VAL A 1 70 ? 11.262 -0.524 -23.853 1.00 95.69 70 VAL A O 1
ATOM 534 N N . CYS A 1 71 ? 9.898 0.386 -25.397 1.00 93.50 71 CYS A N 1
ATOM 535 C CA . CYS A 1 71 ? 10.749 0.197 -26.564 1.00 93.50 71 CYS A CA 1
ATOM 536 C C . CYS A 1 71 ? 11.062 1.562 -27.193 1.00 93.50 71 CYS A C 1
ATOM 538 O O . CYS A 1 71 ? 10.120 2.298 -27.510 1.00 93.50 71 CYS A O 1
ATOM 540 N N . ALA A 1 72 ? 12.337 1.896 -27.355 1.00 91.56 72 ALA A N 1
ATOM 541 C CA . ALA A 1 72 ? 12.862 3.093 -28.008 1.00 91.56 72 ALA A CA 1
ATOM 542 C C . ALA A 1 72 ? 13.514 2.711 -29.350 1.00 91.56 72 ALA A C 1
ATOM 544 O O . ALA A 1 72 ? 14.078 1.635 -29.470 1.00 91.56 72 ALA A O 1
ATOM 545 N N . ASP A 1 73 ? 13.263 3.530 -30.367 1.00 85.38 73 ASP A N 1
ATOM 546 C CA . ASP A 1 73 ? 13.587 3.416 -31.800 1.00 85.38 73 ASP A CA 1
ATOM 547 C C . ASP A 1 73 ? 13.402 2.045 -32.474 1.00 85.38 73 ASP A C 1
ATOM 549 O O . ASP A 1 73 ? 13.867 1.811 -33.577 1.00 85.38 73 ASP A O 1
ATOM 553 N N . HIS A 1 74 ? 12.605 1.162 -31.866 1.00 81.88 74 HIS A N 1
ATOM 554 C CA . HIS A 1 74 ? 12.440 -0.244 -32.262 1.00 81.88 74 HIS A CA 1
ATOM 555 C C . HIS A 1 74 ? 13.640 -1.131 -31.955 1.00 81.88 74 HIS A C 1
ATOM 557 O O . HIS A 1 74 ? 13.511 -2.325 -32.182 1.00 81.88 74 HIS A O 1
ATOM 563 N N . GLU A 1 75 ? 14.704 -0.617 -31.345 1.00 85.38 75 GLU A N 1
ATOM 564 C CA . GLU A 1 75 ? 15.939 -1.370 -31.124 1.00 85.38 75 GLU A CA 1
ATOM 565 C C . GLU A 1 75 ? 16.200 -1.631 -29.634 1.00 85.38 75 GLU A C 1
ATOM 567 O O . GLU A 1 75 ? 16.435 -2.770 -29.219 1.00 85.38 75 GLU A O 1
ATOM 572 N N . THR A 1 76 ? 16.000 -0.612 -28.797 1.00 91.75 76 THR A N 1
ATOM 573 C CA . THR A 1 76 ? 16.285 -0.690 -27.362 1.00 91.75 76 THR A CA 1
ATOM 574 C C . THR A 1 76 ? 15.017 -0.906 -26.531 1.00 91.75 76 THR A C 1
ATOM 576 O O . THR A 1 76 ? 14.095 -0.082 -26.509 1.00 91.75 76 THR A O 1
ATOM 579 N N . ARG A 1 77 ? 14.951 -2.002 -25.762 1.00 94.75 77 ARG A N 1
ATOM 580 C CA . ARG A 1 77 ? 13.843 -2.324 -24.843 1.00 94.75 77 ARG A CA 1
ATOM 581 C C . ARG A 1 77 ? 14.290 -2.336 -23.384 1.00 94.75 77 ARG A C 1
ATOM 583 O O . ARG A 1 77 ? 15.120 -3.133 -22.967 1.00 94.75 77 ARG A O 1
ATOM 590 N N . GLY A 1 78 ? 13.590 -1.567 -22.555 1.00 96.94 78 GLY A N 1
ATOM 591 C CA . GLY A 1 78 ? 13.643 -1.683 -21.099 1.00 96.94 78 GLY A CA 1
ATOM 592 C C . GLY A 1 78 ? 12.442 -2.443 -20.540 1.00 96.94 78 GLY A C 1
ATOM 593 O O . GLY A 1 78 ? 11.296 -2.060 -20.789 1.00 96.94 78 GLY A O 1
ATOM 594 N N . ASP A 1 79 ? 12.702 -3.457 -19.715 1.00 97.75 79 ASP A N 1
ATOM 595 C CA . ASP A 1 79 ? 11.688 -4.199 -18.963 1.00 97.75 79 ASP A CA 1
ATOM 596 C C . ASP A 1 79 ? 11.848 -3.992 -17.455 1.00 97.75 79 ASP A C 1
ATOM 598 O O . ASP A 1 79 ? 12.834 -4.411 -16.846 1.00 97.75 79 ASP A O 1
ATOM 602 N N . LEU A 1 80 ? 10.828 -3.420 -16.819 1.00 98.62 80 LEU A N 1
ATOM 603 C CA . LEU A 1 80 ? 10.722 -3.304 -15.369 1.00 98.62 80 LEU A CA 1
ATOM 604 C C . LEU A 1 80 ? 9.701 -4.314 -14.835 1.00 98.62 80 LEU A C 1
ATOM 606 O O . LEU A 1 80 ? 8.499 -4.192 -15.066 1.00 98.62 80 LEU A O 1
ATOM 610 N N . SER A 1 81 ? 10.173 -5.295 -14.070 1.00 98.50 81 SER A N 1
ATOM 611 C CA . SER A 1 81 ? 9.338 -6.256 -13.348 1.00 98.50 81 SER A CA 1
ATOM 612 C C . SER A 1 81 ? 9.262 -5.884 -11.871 1.00 98.50 81 SER A C 1
ATOM 614 O O . SER A 1 81 ? 10.272 -5.896 -11.170 1.00 98.50 81 SER A O 1
ATOM 616 N N . ILE A 1 82 ? 8.051 -5.651 -11.368 1.00 98.62 82 ILE A N 1
ATOM 617 C CA . ILE A 1 82 ? 7.759 -5.391 -9.955 1.00 98.62 82 ILE A CA 1
ATOM 618 C C . ILE A 1 82 ? 6.887 -6.526 -9.425 1.00 98.62 82 ILE A C 1
ATOM 620 O O . ILE A 1 82 ? 5.782 -6.756 -9.910 1.00 98.62 82 ILE A O 1
ATOM 624 N N . ARG A 1 83 ? 7.359 -7.233 -8.400 1.00 98.62 83 ARG A N 1
ATOM 625 C CA . ARG A 1 83 ? 6.600 -8.259 -7.679 1.00 98.62 83 ARG A CA 1
ATOM 626 C C . ARG A 1 83 ? 6.354 -7.792 -6.253 1.00 98.62 83 ARG A C 1
ATOM 628 O O . ARG A 1 83 ? 7.294 -7.456 -5.537 1.00 98.62 83 ARG A O 1
ATOM 635 N N . LEU A 1 84 ? 5.094 -7.812 -5.842 1.00 98.50 84 LEU A N 1
ATOM 636 C CA . LEU A 1 84 ? 4.660 -7.439 -4.501 1.00 98.50 84 LEU A CA 1
ATOM 637 C C . LEU A 1 84 ? 4.108 -8.678 -3.805 1.00 98.50 84 LEU A C 1
ATOM 639 O O . LEU A 1 84 ? 3.389 -9.471 -4.420 1.00 98.50 84 LEU A O 1
ATOM 643 N N . ARG A 1 85 ? 4.453 -8.861 -2.531 1.00 97.75 85 ARG A N 1
ATOM 644 C CA . ARG A 1 85 ? 3.954 -9.978 -1.733 1.00 97.75 85 ARG A CA 1
ATOM 645 C C . ARG A 1 85 ? 3.702 -9.571 -0.289 1.00 97.75 85 ARG A C 1
ATOM 647 O O . ARG A 1 85 ? 4.626 -9.135 0.387 1.00 97.75 85 ARG A O 1
ATOM 654 N N . LEU A 1 86 ? 2.482 -9.780 0.172 1.00 93.62 86 LEU A N 1
ATOM 655 C CA . LEU A 1 86 ? 2.055 -9.677 1.556 1.00 93.62 86 LEU A CA 1
ATOM 656 C C . LEU A 1 86 ? 2.585 -10.877 2.364 1.00 93.62 86 LEU A C 1
ATOM 658 O O . LEU A 1 86 ? 2.519 -12.028 1.912 1.00 93.62 86 LEU A O 1
ATOM 662 N N . ARG A 1 87 ? 3.157 -10.609 3.540 1.00 87.62 87 ARG A N 1
ATOM 663 C CA . ARG A 1 87 ? 3.607 -11.605 4.523 1.00 87.62 87 ARG A CA 1
ATOM 664 C C . ARG A 1 87 ? 3.246 -11.119 5.925 1.00 87.62 87 ARG A C 1
ATOM 666 O O . ARG A 1 87 ? 3.906 -10.223 6.445 1.00 87.62 87 ARG A O 1
ATOM 673 N N . GLY A 1 88 ? 2.218 -11.719 6.525 1.00 83.56 88 GLY A N 1
ATOM 674 C CA . GLY A 1 88 ? 1.529 -11.066 7.641 1.00 83.56 88 GLY A CA 1
ATOM 675 C C . GLY A 1 88 ? 0.997 -9.719 7.156 1.00 83.56 88 GLY A C 1
ATOM 676 O O . GLY A 1 88 ? 0.543 -9.635 6.024 1.00 83.56 88 GLY A O 1
ATOM 677 N N . GLU A 1 89 ? 1.199 -8.663 7.936 1.00 83.12 89 GLU A N 1
ATOM 678 C CA . GLU A 1 89 ? 0.759 -7.306 7.583 1.00 83.12 89 GLU A CA 1
ATOM 679 C C . GLU A 1 89 ? 1.812 -6.492 6.810 1.00 83.12 89 GLU A C 1
ATOM 681 O O . GLU A 1 89 ? 1.669 -5.288 6.629 1.00 83.12 89 GLU A O 1
ATOM 686 N N . GLN A 1 90 ? 2.919 -7.111 6.393 1.00 88.38 90 GLN A N 1
ATOM 687 C CA . GLN A 1 90 ? 4.040 -6.419 5.755 1.00 88.38 90 GLN A CA 1
ATOM 688 C C . GLN A 1 90 ? 4.110 -6.746 4.264 1.00 88.38 90 GLN A C 1
ATOM 690 O O . GLN A 1 90 ? 3.979 -7.905 3.856 1.00 88.38 90 GLN A O 1
ATOM 695 N N . VAL A 1 91 ? 4.406 -5.747 3.432 1.00 95.50 91 VAL A N 1
ATOM 696 C CA . VAL A 1 91 ? 4.593 -5.944 1.990 1.00 95.50 91 VAL A CA 1
ATOM 697 C C . VAL A 1 91 ? 6.074 -6.071 1.668 1.00 95.50 91 VAL A C 1
ATOM 699 O O . VAL A 1 91 ? 6.897 -5.250 2.049 1.00 95.50 91 VAL A O 1
ATOM 702 N N . THR A 1 92 ? 6.438 -7.108 0.924 1.00 97.75 92 THR A N 1
ATOM 703 C CA . THR A 1 92 ? 7.762 -7.250 0.314 1.00 97.75 92 THR A CA 1
ATOM 704 C C . THR A 1 92 ? 7.687 -6.875 -1.161 1.00 97.75 92 THR A C 1
ATOM 706 O O . THR A 1 92 ? 6.887 -7.439 -1.907 1.00 97.75 92 THR A O 1
ATOM 709 N N . SER A 1 93 ? 8.552 -5.962 -1.588 1.00 98.19 93 SER A N 1
ATOM 710 C CA . SER A 1 93 ? 8.743 -5.551 -2.976 1.00 98.19 93 SER A CA 1
ATOM 711 C C . SER A 1 93 ? 10.034 -6.165 -3.524 1.00 98.19 93 SER A C 1
ATOM 713 O O . SER A 1 93 ? 11.102 -6.045 -2.927 1.00 98.19 93 SER A O 1
ATOM 715 N N . THR A 1 94 ? 9.930 -6.878 -4.644 1.00 98.44 94 THR A N 1
ATOM 716 C CA . THR A 1 94 ? 11.059 -7.425 -5.408 1.00 98.44 94 THR A CA 1
ATOM 717 C C . THR A 1 94 ? 11.015 -6.829 -6.802 1.00 98.44 94 THR A C 1
ATOM 719 O O . THR A 1 94 ? 9.974 -6.895 -7.455 1.00 98.44 94 THR A O 1
ATOM 722 N N . VAL A 1 95 ? 12.125 -6.256 -7.255 1.00 98.44 95 VAL A N 1
ATOM 723 C CA . VAL A 1 95 ? 12.177 -5.517 -8.518 1.00 98.44 95 VAL A CA 1
ATOM 724 C C . VAL A 1 95 ? 13.346 -5.999 -9.369 1.00 98.44 95 VAL A C 1
ATOM 726 O O . VAL A 1 95 ? 14.377 -6.402 -8.834 1.00 98.44 95 VAL A O 1
ATOM 729 N N . LYS A 1 96 ? 13.162 -5.976 -10.686 1.00 98.50 96 LYS A N 1
ATOM 730 C CA . LYS A 1 96 ? 14.189 -6.276 -11.685 1.00 98.50 96 LYS A CA 1
ATOM 731 C C . LYS A 1 96 ? 14.017 -5.298 -12.839 1.00 98.50 96 LYS A C 1
ATOM 733 O O . LYS A 1 96 ? 12.905 -5.189 -13.353 1.00 98.50 96 LYS A O 1
ATOM 738 N N . LEU A 1 97 ? 15.091 -4.624 -13.225 1.00 98.56 97 LEU A N 1
ATOM 739 C CA . LEU A 1 97 ? 15.178 -3.866 -14.468 1.00 98.56 97 LEU A CA 1
ATOM 740 C C . LEU A 1 97 ? 16.091 -4.630 -15.426 1.00 98.56 97 LEU A C 1
ATOM 742 O O . LEU A 1 97 ? 17.142 -5.106 -15.003 1.00 98.56 97 LEU A O 1
ATOM 746 N N . SER A 1 98 ? 15.675 -4.779 -16.676 1.00 97.31 98 SER A N 1
ATOM 747 C CA . SER A 1 98 ? 16.457 -5.405 -17.741 1.00 97.31 98 SER A CA 1
ATOM 748 C C . SER A 1 98 ? 16.504 -4.489 -18.954 1.00 97.31 98 SER A C 1
ATOM 750 O O . SER A 1 98 ? 15.477 -3.901 -19.297 1.00 97.31 98 SER A O 1
ATOM 752 N N . LEU A 1 99 ? 17.677 -4.394 -19.569 1.00 95.81 99 LEU A N 1
ATOM 753 C CA . LEU A 1 99 ? 17.914 -3.743 -20.851 1.00 95.81 99 LEU A CA 1
ATOM 754 C C . LEU A 1 99 ? 18.141 -4.823 -21.909 1.00 95.81 99 LEU A C 1
ATOM 756 O O . LEU A 1 99 ? 18.841 -5.799 -21.645 1.00 95.81 99 LEU A O 1
ATOM 760 N N . TYR A 1 100 ? 17.507 -4.662 -23.062 1.00 92.75 100 TYR A N 1
ATOM 761 C CA . TYR A 1 100 ? 17.680 -5.515 -24.228 1.00 92.75 100 TYR A CA 1
ATOM 762 C C . TYR A 1 100 ? 17.891 -4.638 -25.454 1.00 92.75 100 TYR A C 1
ATOM 764 O O . TYR A 1 100 ? 17.191 -3.633 -25.583 1.00 92.75 100 TYR A O 1
ATOM 772 N N . GLU A 1 101 ? 18.756 -5.063 -26.363 1.00 85.88 101 GLU A N 1
ATOM 773 C CA . GLU A 1 101 ? 19.082 -4.344 -27.597 1.00 85.88 101 GLU A CA 1
ATOM 774 C C . GLU A 1 101 ? 19.118 -5.309 -28.773 1.00 85.88 101 GLU A C 1
ATOM 776 O O . GLU A 1 101 ? 19.621 -6.418 -28.641 1.00 85.88 101 GLU A O 1
ATOM 781 N N . TRP A 1 102 ? 18.553 -4.919 -29.915 1.00 78.38 102 TRP A N 1
ATOM 782 C CA . TRP A 1 102 ? 18.832 -5.524 -31.223 1.00 78.38 102 TRP A CA 1
ATOM 783 C C . TRP A 1 102 ? 18.171 -4.704 -32.341 1.00 78.38 102 TRP A C 1
ATOM 785 O O . TRP A 1 102 ? 17.615 -3.656 -32.083 1.00 78.38 102 TRP A O 1
ATOM 795 N N . GLU A 1 103 ? 18.113 -5.232 -33.567 1.00 69.50 103 GLU A N 1
ATOM 796 C CA . GLU A 1 103 ? 17.329 -4.679 -34.690 1.00 69.50 103 GLU A CA 1
ATOM 797 C C . GLU A 1 103 ? 15.817 -4.542 -34.388 1.00 69.50 103 GLU A C 1
ATOM 799 O O . GLU A 1 103 ? 15.116 -3.807 -35.080 1.00 69.50 103 GLU A O 1
ATOM 804 N N . GLU A 1 104 ? 15.290 -5.291 -33.402 1.00 78.06 104 GLU A N 1
ATOM 805 C CA . GLU A 1 104 ? 13.876 -5.262 -33.007 1.00 78.06 104 GLU A CA 1
ATOM 806 C C . GLU A 1 104 ? 13.678 -5.474 -31.490 1.00 78.06 104 GLU A C 1
ATOM 808 O O . GLU A 1 104 ? 14.182 -6.427 -30.890 1.00 78.06 104 GLU A O 1
ATOM 813 N N . CYS A 1 105 ? 12.821 -4.656 -30.876 1.00 80.06 105 CYS A N 1
ATOM 814 C CA . CYS A 1 105 ? 12.467 -4.703 -29.454 1.00 80.06 105 CYS A CA 1
ATOM 815 C C . CYS A 1 105 ? 11.769 -5.990 -28.986 1.00 80.06 105 CYS A C 1
ATOM 817 O O . CYS A 1 105 ? 11.458 -6.121 -27.800 1.00 80.06 105 CYS A O 1
ATOM 819 N N . ASP A 1 106 ? 11.424 -6.919 -29.872 1.00 77.56 106 ASP A N 1
ATOM 820 C CA . ASP A 1 106 ? 10.823 -8.202 -29.501 1.00 77.56 106 ASP A CA 1
ATOM 821 C C . ASP A 1 106 ? 11.875 -9.279 -29.181 1.00 77.56 106 ASP A C 1
ATOM 823 O O . ASP A 1 106 ? 11.551 -10.316 -28.591 1.00 77.56 106 ASP A O 1
ATOM 827 N N . ARG A 1 107 ? 13.150 -8.995 -29.469 1.00 77.81 107 ARG A N 1
ATOM 828 C CA . ARG A 1 107 ? 14.281 -9.878 -29.199 1.00 77.81 107 ARG A CA 1
ATOM 829 C C . ARG A 1 107 ? 14.564 -10.010 -27.706 1.00 77.81 107 ARG A C 1
ATOM 831 O O . ARG A 1 107 ? 14.036 -9.293 -26.853 1.00 77.81 107 ARG A O 1
ATOM 838 N N . THR A 1 108 ? 15.361 -11.015 -27.369 1.00 81.31 108 THR A N 1
ATOM 839 C CA . THR A 1 108 ? 15.710 -11.372 -25.986 1.00 81.31 108 THR A CA 1
ATOM 840 C C . THR A 1 108 ? 17.200 -11.222 -25.714 1.00 81.31 108 THR A C 1
ATOM 842 O O . THR A 1 108 ? 17.687 -11.863 -24.783 1.00 81.31 108 THR A O 1
ATOM 845 N N . ASP A 1 109 ? 17.909 -10.450 -26.538 1.00 87.44 109 ASP A N 1
ATOM 846 C CA . ASP A 1 109 ? 19.330 -10.194 -26.327 1.00 87.44 109 ASP A CA 1
ATOM 847 C C . ASP A 1 109 ? 19.489 -9.246 -25.148 1.00 87.44 109 ASP A C 1
ATOM 849 O O . ASP A 1 109 ? 18.893 -8.175 -25.131 1.00 87.44 109 ASP A O 1
ATOM 853 N N . LEU A 1 110 ? 20.098 -9.744 -24.080 1.00 91.19 110 LEU A N 1
ATOM 854 C CA . LEU A 1 110 ? 20.049 -9.125 -22.765 1.00 91.19 110 LEU A CA 1
ATOM 855 C C . LEU A 1 110 ? 21.410 -8.516 -22.466 1.00 91.19 110 LEU A C 1
ATOM 857 O O . LEU A 1 110 ? 22.337 -9.261 -22.152 1.00 91.19 110 LEU A O 1
ATOM 861 N N . GLU A 1 111 ? 21.460 -7.191 -22.436 1.00 92.50 111 GLU A N 1
ATOM 862 C CA . GLU A 1 111 ? 22.698 -6.451 -22.196 1.00 92.50 111 GLU A CA 1
ATOM 863 C C . GLU A 1 111 ? 23.004 -6.330 -20.706 1.00 92.50 111 GLU A C 1
ATOM 865 O O . GLU A 1 111 ? 24.067 -6.731 -20.229 1.00 92.50 111 GLU A O 1
ATOM 870 N N . ASP A 1 112 ? 22.037 -5.839 -19.925 1.00 95.38 112 ASP A N 1
ATOM 871 C CA . ASP A 1 112 ? 22.255 -5.606 -18.500 1.00 95.38 112 ASP A CA 1
ATOM 872 C C . ASP A 1 112 ? 20.997 -5.781 -17.641 1.00 95.38 112 ASP A C 1
ATOM 874 O O . ASP A 1 112 ? 19.842 -5.734 -18.088 1.00 95.38 112 ASP A O 1
ATOM 878 N N . VAL A 1 113 ? 21.231 -6.035 -16.352 1.00 96.62 113 VAL A N 1
ATOM 879 C CA . VAL A 1 113 ? 20.202 -6.275 -15.350 1.00 96.62 113 VAL A CA 1
ATOM 880 C C . VAL A 1 113 ? 20.547 -5.624 -14.014 1.00 96.62 113 VAL A C 1
ATOM 882 O O . VAL A 1 113 ? 21.440 -6.067 -13.294 1.00 96.62 113 VAL A O 1
ATOM 885 N N . ALA A 1 114 ? 19.670 -4.733 -13.549 1.00 97.62 114 ALA A N 1
ATOM 886 C CA . ALA A 1 114 ? 19.676 -4.265 -12.166 1.00 97.62 114 ALA A CA 1
ATOM 887 C C . ALA A 1 114 ? 18.659 -5.039 -11.308 1.00 97.62 114 ALA A C 1
ATOM 889 O O . ALA A 1 114 ? 17.442 -4.939 -11.493 1.00 97.62 114 ALA A O 1
ATOM 890 N N . THR A 1 115 ? 19.156 -5.795 -10.320 1.00 97.56 115 THR A N 1
ATOM 891 C CA . THR A 1 115 ? 18.330 -6.545 -9.350 1.00 97.56 115 THR A CA 1
ATOM 892 C C . THR A 1 115 ? 18.725 -6.192 -7.911 1.00 97.56 115 THR A C 1
ATOM 894 O O . THR A 1 115 ? 19.553 -6.881 -7.311 1.00 97.56 115 THR A O 1
ATOM 897 N N . PRO A 1 116 ? 18.169 -5.121 -7.318 1.00 97.38 116 PRO A N 1
ATOM 898 C CA . PRO A 1 116 ? 18.438 -4.795 -5.923 1.00 97.38 116 PRO A CA 1
ATOM 899 C C . PRO A 1 116 ? 17.863 -5.865 -4.983 1.00 97.38 116 PRO A C 1
ATOM 901 O O . PRO A 1 116 ? 16.938 -6.607 -5.326 1.00 97.38 116 PRO A O 1
ATOM 904 N N . ALA A 1 117 ? 18.368 -5.900 -3.748 1.00 97.44 117 ALA A N 1
ATOM 905 C CA . ALA A 1 117 ? 17.804 -6.757 -2.711 1.00 97.44 117 ALA A CA 1
ATOM 906 C C . ALA A 1 117 ? 16.313 -6.430 -2.464 1.00 97.44 117 ALA A C 1
ATOM 908 O O . ALA A 1 117 ? 15.943 -5.248 -2.461 1.00 97.44 117 ALA A O 1
ATOM 909 N N . PRO A 1 118 ? 15.456 -7.441 -2.208 1.00 97.56 118 PRO A N 1
ATOM 910 C CA . PRO A 1 118 ? 14.055 -7.214 -1.874 1.00 97.56 118 PRO A CA 1
ATOM 911 C C . PRO A 1 118 ? 13.902 -6.286 -0.670 1.00 97.56 118 PRO A C 1
ATOM 913 O O . PRO A 1 118 ? 14.588 -6.450 0.342 1.00 97.56 118 PRO A O 1
ATOM 916 N N . ARG A 1 119 ? 12.965 -5.340 -0.755 1.00 97.62 119 ARG A N 1
ATOM 917 C CA . ARG A 1 119 ? 12.687 -4.390 0.327 1.00 97.62 119 ARG A CA 1
ATOM 918 C C . ARG A 1 119 ? 11.360 -4.698 0.989 1.00 97.62 119 ARG A C 1
ATOM 920 O O . ARG A 1 119 ? 10.395 -5.075 0.326 1.00 97.62 119 ARG A O 1
ATOM 927 N N . ARG A 1 120 ? 11.326 -4.536 2.306 1.00 96.12 120 ARG A N 1
ATOM 928 C CA . ARG A 1 120 ? 10.109 -4.660 3.104 1.00 96.12 120 ARG A CA 1
ATOM 929 C C . ARG A 1 120 ? 9.520 -3.276 3.334 1.00 96.12 120 ARG A C 1
ATOM 931 O O . ARG A 1 120 ? 10.267 -2.310 3.465 1.00 96.12 120 ARG A O 1
ATOM 938 N N . ILE A 1 121 ? 8.201 -3.208 3.335 1.00 94.25 121 ILE A N 1
ATOM 939 C CA . ILE A 1 121 ? 7.421 -1.988 3.443 1.00 94.25 121 ILE A CA 1
ATOM 940 C C . ILE A 1 121 ? 6.373 -2.255 4.515 1.00 94.25 121 ILE A C 1
ATOM 942 O O . ILE A 1 121 ? 5.442 -3.044 4.317 1.00 94.25 121 ILE A O 1
ATOM 946 N N . ASP A 1 122 ? 6.579 -1.638 5.671 1.00 88.75 122 ASP A N 1
ATOM 947 C CA . ASP A 1 122 ? 5.588 -1.608 6.740 1.00 88.75 122 ASP A CA 1
ATOM 948 C C . ASP A 1 122 ? 4.393 -0.748 6.320 1.00 88.75 122 ASP A C 1
ATOM 950 O O . ASP A 1 122 ? 4.435 -0.048 5.305 1.00 88.75 122 ASP A O 1
ATOM 954 N N . ASN A 1 123 ? 3.298 -0.831 7.063 1.00 84.06 123 ASN A N 1
ATOM 955 C CA . ASN A 1 123 ? 2.139 0.016 6.809 1.00 84.06 123 ASN A CA 1
ATOM 956 C C . ASN A 1 123 ? 2.482 1.507 6.980 1.00 84.06 123 ASN A C 1
ATOM 958 O O . ASN A 1 123 ? 3.237 1.876 7.879 1.00 84.06 123 ASN A O 1
ATOM 962 N N . GLY A 1 124 ? 1.949 2.356 6.106 1.00 82.25 124 GLY A N 1
ATOM 963 C CA . GLY A 1 124 ? 2.320 3.766 5.982 1.00 82.25 124 GLY A CA 1
ATOM 964 C C . GLY A 1 124 ? 3.744 3.988 5.454 1.00 82.25 124 GLY A C 1
ATOM 965 O O . GLY A 1 124 ? 4.193 5.129 5.353 1.00 82.25 124 GLY A O 1
ATOM 966 N N . GLY A 1 125 ? 4.475 2.916 5.134 1.00 89.69 125 GLY A N 1
ATOM 967 C CA . GLY A 1 125 ? 5.852 2.969 4.672 1.00 89.69 125 GLY A CA 1
ATOM 968 C C . GLY A 1 125 ? 5.975 3.313 3.188 1.00 89.69 125 GLY A C 1
ATOM 969 O O . GLY A 1 125 ? 5.088 3.048 2.374 1.00 89.69 125 GLY A O 1
ATOM 970 N N . GLU A 1 126 ? 7.139 3.849 2.824 1.00 95.19 126 GLU A N 1
ATOM 971 C CA . GLU A 1 126 ? 7.553 4.104 1.444 1.00 95.19 126 GLU A CA 1
ATOM 972 C C . GLU A 1 126 ? 8.960 3.540 1.228 1.00 95.19 126 GLU A C 1
ATOM 974 O O . GLU A 1 126 ? 9.862 3.737 2.045 1.00 95.19 126 GLU A O 1
ATOM 979 N N . VAL A 1 127 ? 9.181 2.893 0.087 1.00 97.75 127 VAL A N 1
ATOM 980 C CA . VAL A 1 127 ? 10.528 2.610 -0.419 1.00 97.75 127 VAL A CA 1
ATOM 981 C C . VAL A 1 127 ? 10.700 3.230 -1.795 1.00 97.75 127 VAL A C 1
ATOM 983 O O . VAL A 1 127 ? 9.795 3.180 -2.623 1.00 97.75 127 VAL A O 1
ATOM 986 N N . ARG A 1 128 ? 11.882 3.794 -2.051 1.00 98.38 128 ARG A N 1
ATOM 987 C CA . ARG A 1 128 ? 12.254 4.363 -3.351 1.00 98.38 128 ARG A CA 1
ATOM 988 C C . ARG A 1 128 ? 13.300 3.504 -4.040 1.00 98.38 128 ARG A C 1
ATOM 990 O O . ARG A 1 128 ? 14.224 3.007 -3.387 1.00 98.38 128 ARG A O 1
ATOM 997 N N . TYR A 1 129 ? 13.146 3.367 -5.348 1.00 98.38 129 TYR A N 1
ATOM 998 C CA . TYR A 1 129 ? 14.065 2.684 -6.240 1.00 98.38 129 TYR A CA 1
ATOM 999 C C . TYR A 1 129 ? 14.604 3.676 -7.262 1.00 98.38 129 TYR A C 1
ATOM 1001 O O . TYR A 1 129 ? 13.841 4.425 -7.866 1.00 98.38 129 TYR A O 1
ATOM 1009 N N . LEU A 1 130 ? 15.920 3.640 -7.446 1.00 98.25 130 LEU A N 1
ATOM 1010 C CA . LEU A 1 130 ? 16.631 4.264 -8.550 1.00 98.25 130 LEU A CA 1
ATOM 1011 C C . LEU A 1 130 ? 17.491 3.162 -9.161 1.00 98.25 130 LEU A C 1
ATOM 1013 O O . LEU A 1 130 ? 18.395 2.662 -8.492 1.00 98.25 130 LEU A O 1
ATOM 1017 N N . LEU A 1 131 ? 17.130 2.725 -10.362 1.00 98.25 131 LEU A N 1
ATOM 1018 C CA . LEU A 1 131 ? 17.773 1.626 -11.073 1.00 98.25 131 LEU A CA 1
ATOM 1019 C C . LEU A 1 131 ? 18.230 2.116 -12.438 1.00 98.25 131 LEU A C 1
ATOM 1021 O O . LEU A 1 131 ? 17.479 2.822 -13.114 1.00 98.25 131 LEU A O 1
ATOM 1025 N N . THR A 1 132 ? 19.412 1.667 -12.827 1.00 97.50 132 THR A N 1
ATOM 1026 C CA . THR A 1 132 ? 19.996 1.893 -14.141 1.00 97.50 132 THR A CA 1
ATOM 1027 C C . THR A 1 132 ? 20.490 0.551 -14.663 1.00 97.50 132 THR A C 1
ATOM 1029 O O . THR A 1 132 ? 21.042 -0.226 -13.885 1.00 97.50 132 THR A O 1
ATOM 1032 N N . ALA A 1 133 ? 20.221 0.279 -15.933 1.00 96.44 133 ALA A N 1
ATOM 1033 C CA . ALA A 1 133 ? 20.847 -0.772 -16.718 1.00 96.44 133 ALA A CA 1
ATOM 1034 C C . ALA A 1 133 ? 21.413 -0.096 -17.971 1.00 96.44 133 ALA A C 1
ATOM 1036 O O . ALA A 1 133 ? 20.702 0.697 -18.593 1.00 96.44 133 ALA A O 1
ATOM 1037 N N . GLU A 1 134 ? 22.676 -0.350 -18.274 1.00 93.44 134 GLU A N 1
ATOM 1038 C CA . GLU A 1 134 ? 23.442 0.313 -19.339 1.00 93.44 134 GLU A CA 1
ATOM 1039 C C . GLU A 1 134 ? 23.980 -0.739 -20.297 1.00 93.44 134 GLU A C 1
ATOM 1041 O O . GLU A 1 134 ? 24.328 -1.842 -19.861 1.00 93.44 134 GLU A O 1
ATOM 1046 N N . ASN A 1 135 ? 24.071 -0.393 -21.579 1.00 87.88 135 ASN A N 1
ATOM 1047 C CA . ASN A 1 135 ? 24.813 -1.208 -22.519 1.00 87.88 135 ASN A CA 1
ATOM 1048 C C . ASN A 1 135 ? 26.274 -1.320 -22.057 1.00 87.88 135 ASN A C 1
ATOM 1050 O O . ASN A 1 135 ? 26.886 -0.346 -21.614 1.00 87.88 135 ASN A O 1
ATOM 1054 N N . GLN A 1 136 ? 26.834 -2.526 -22.125 1.00 79.88 136 GLN A N 1
ATOM 1055 C CA . GLN A 1 136 ? 28.240 -2.767 -21.794 1.00 79.88 136 GLN A CA 1
ATOM 1056 C C . GLN A 1 136 ? 29.161 -2.650 -23.015 1.00 79.88 136 GLN A C 1
ATOM 1058 O O . GLN A 1 136 ? 30.369 -2.881 -22.891 1.00 79.88 136 GLN A O 1
ATOM 1063 N N . GLU A 1 137 ? 28.609 -2.304 -24.179 1.00 78.81 137 GLU A N 1
ATOM 1064 C CA . GLU A 1 137 ? 29.354 -2.110 -25.415 1.00 78.81 137 GLU A CA 1
ATOM 1065 C C . GLU A 1 137 ? 29.682 -0.630 -25.695 1.00 78.81 137 GLU A C 1
ATOM 1067 O O . GLU A 1 137 ? 30.180 0.083 -24.825 1.00 78.81 137 GLU A O 1
ATOM 1072 N N . THR A 1 138 ? 29.555 -0.200 -26.956 1.00 74.81 138 THR A N 1
ATOM 1073 C CA . THR A 1 138 ? 30.062 1.099 -27.437 1.00 74.81 138 THR A CA 1
ATOM 1074 C C . THR A 1 138 ? 28.960 2.148 -27.610 1.00 74.81 138 THR A C 1
ATOM 1076 O O . THR A 1 138 ? 29.305 3.306 -27.832 1.00 74.81 138 THR A O 1
ATOM 1079 N N . SER A 1 139 ? 27.679 1.771 -27.534 1.00 78.12 139 SER A N 1
ATOM 1080 C CA . SER A 1 139 ? 26.560 2.722 -27.508 1.00 78.12 139 SER A CA 1
ATOM 1081 C C . SER A 1 139 ? 26.158 3.071 -26.071 1.00 78.12 139 SER A C 1
ATOM 1083 O O . SER A 1 139 ? 26.331 2.276 -25.150 1.00 78.12 139 SER A O 1
ATOM 1085 N N . ASP A 1 140 ? 25.605 4.266 -25.885 1.00 84.38 140 ASP A N 1
ATOM 1086 C CA . ASP A 1 140 ? 25.110 4.812 -24.614 1.00 84.38 140 ASP A CA 1
ATOM 1087 C C . ASP A 1 140 ? 23.638 4.412 -24.328 1.00 84.38 140 ASP A C 1
ATOM 1089 O O . ASP A 1 140 ? 22.896 5.097 -23.604 1.00 84.38 140 ASP A O 1
ATOM 1093 N N . ASP A 1 141 ? 23.199 3.285 -24.888 1.00 90.88 141 ASP A N 1
ATOM 1094 C CA . ASP A 1 141 ? 21.855 2.741 -24.712 1.00 90.88 141 ASP A CA 1
ATOM 1095 C C . ASP A 1 141 ? 21.606 2.362 -23.250 1.00 90.88 141 ASP A C 1
ATOM 1097 O O . ASP A 1 141 ? 22.469 1.851 -22.527 1.00 90.88 141 ASP A O 1
ATOM 1101 N N . SER A 1 142 ? 20.416 2.695 -22.746 1.00 94.69 142 SER A N 1
ATOM 1102 C CA . SER A 1 142 ? 20.161 2.539 -21.316 1.00 94.69 142 SER A CA 1
ATOM 1103 C C . SER A 1 142 ? 18.694 2.512 -20.916 1.00 94.69 142 SER A C 1
ATOM 1105 O O . SER A 1 142 ? 17.823 3.192 -21.461 1.00 94.69 142 SER A O 1
ATOM 1107 N N . ALA A 1 143 ? 18.418 1.795 -19.829 1.00 97.44 143 ALA A N 1
ATOM 1108 C CA . ALA A 1 143 ? 17.138 1.799 -19.141 1.00 97.44 143 ALA A CA 1
ATOM 1109 C C . ALA A 1 143 ? 17.286 2.373 -17.729 1.00 97.44 143 ALA A C 1
ATOM 1111 O O . ALA A 1 143 ? 18.155 1.995 -16.949 1.00 97.44 143 ALA A O 1
ATOM 1112 N N . HIS A 1 144 ? 16.378 3.274 -17.376 1.00 98.12 144 HIS A N 1
ATOM 1113 C CA . HIS A 1 144 ? 16.383 4.024 -16.131 1.00 98.12 144 HIS A CA 1
ATOM 1114 C C . HIS A 1 144 ? 15.005 3.956 -15.475 1.00 98.12 144 HIS A C 1
ATOM 1116 O O . HIS A 1 144 ? 14.014 4.418 -16.043 1.00 98.12 144 HIS A O 1
ATOM 1122 N N . ALA A 1 145 ? 14.926 3.441 -14.251 1.00 98.56 145 ALA A N 1
ATOM 1123 C CA . ALA A 1 145 ? 13.690 3.414 -13.474 1.00 98.56 145 ALA A CA 1
ATOM 1124 C C . ALA A 1 145 ? 13.842 4.217 -12.181 1.00 98.56 145 ALA A C 1
ATOM 1126 O O . ALA A 1 145 ? 14.740 3.962 -11.378 1.00 98.56 145 ALA A O 1
ATOM 1127 N N . ASN A 1 146 ? 12.928 5.159 -11.953 1.00 98.62 146 ASN A N 1
ATOM 1128 C CA . ASN A 1 146 ? 12.846 5.916 -10.708 1.00 98.62 146 ASN A CA 1
ATOM 1129 C C . ASN A 1 146 ? 11.400 5.930 -10.227 1.00 98.62 146 ASN A C 1
ATOM 1131 O O . ASN A 1 146 ? 10.523 6.515 -10.868 1.00 98.62 146 ASN A O 1
ATOM 1135 N N . PHE A 1 147 ? 11.142 5.239 -9.123 1.00 98.69 147 PHE A N 1
ATOM 1136 C CA . PHE A 1 147 ? 9.794 5.081 -8.601 1.00 98.69 147 PHE A CA 1
ATOM 1137 C C . PHE A 1 147 ? 9.781 4.802 -7.105 1.00 98.69 147 PHE A C 1
ATOM 1139 O O . PHE A 1 147 ? 10.755 4.325 -6.520 1.00 98.69 147 PHE A O 1
ATOM 1146 N N . SER A 1 148 ? 8.639 5.073 -6.490 1.00 98.44 148 SER A N 1
ATOM 1147 C CA . SER A 1 148 ? 8.332 4.689 -5.126 1.00 98.44 148 SER A CA 1
ATOM 1148 C C . SER A 1 148 ? 7.272 3.600 -5.080 1.00 98.44 148 SER A C 1
ATOM 1150 O O . SER A 1 148 ? 6.444 3.450 -5.983 1.00 98.44 148 SER A O 1
ATOM 1152 N N . VAL A 1 149 ? 7.327 2.821 -4.006 1.00 98.38 149 VAL A N 1
ATOM 1153 C CA . VAL A 1 149 ? 6.292 1.870 -3.617 1.00 98.38 149 VAL A CA 1
ATOM 1154 C C . VAL A 1 149 ? 5.857 2.243 -2.210 1.00 98.38 149 VAL A C 1
ATOM 1156 O O . VAL A 1 149 ? 6.674 2.209 -1.288 1.00 98.38 149 VAL A O 1
ATOM 1159 N N . THR A 1 150 ? 4.589 2.602 -2.051 1.00 96.06 150 THR A N 1
ATOM 1160 C CA . THR A 1 150 ? 3.969 2.860 -0.752 1.00 96.06 150 THR A CA 1
ATOM 1161 C C . THR A 1 150 ? 3.045 1.717 -0.380 1.00 96.06 150 THR A C 1
ATOM 1163 O O . THR A 1 150 ? 2.423 1.099 -1.247 1.00 96.06 150 THR A O 1
ATOM 1166 N N . HIS A 1 151 ? 2.961 1.431 0.910 1.00 92.44 151 HIS A N 1
ATOM 1167 C CA . HIS A 1 151 ? 2.029 0.462 1.459 1.00 92.44 151 HIS A CA 1
ATOM 1168 C C . HIS A 1 151 ? 1.129 1.175 2.459 1.00 92.44 151 HIS A C 1
ATOM 1170 O O . HIS A 1 151 ? 1.614 1.786 3.404 1.00 92.44 151 HIS A O 1
ATOM 1176 N N . ASP A 1 152 ? -0.169 1.108 2.216 1.00 84.94 152 ASP A N 1
ATOM 1177 C CA . ASP A 1 152 ? -1.200 1.694 3.051 1.00 84.94 152 ASP A CA 1
ATOM 1178 C C . ASP A 1 152 ? -2.301 0.658 3.248 1.00 84.94 152 ASP A C 1
ATOM 1180 O O . ASP A 1 152 ? -2.881 0.144 2.291 1.00 84.94 152 ASP A O 1
ATOM 1184 N N . PHE A 1 153 ? -2.587 0.321 4.489 1.00 77.19 153 PHE A N 1
ATOM 1185 C CA . PHE A 1 153 ? -3.835 -0.325 4.837 1.00 77.19 153 PHE A CA 1
ATOM 1186 C C . PHE A 1 153 ? -4.356 0.349 6.094 1.00 77.19 153 PHE A C 1
ATOM 1188 O O . PHE A 1 153 ? -3.599 0.603 7.028 1.00 77.19 153 PHE A O 1
ATOM 1195 N N . GLY A 1 154 ? -5.617 0.772 6.044 1.00 68.31 154 GLY A N 1
ATOM 1196 C CA . GLY A 1 154 ? -6.156 1.732 6.998 1.00 68.31 154 GLY A CA 1
ATOM 1197 C C . GLY A 1 154 ? -6.062 1.254 8.444 1.00 68.31 154 GLY A C 1
ATOM 1198 O O . GLY A 1 154 ? -5.907 0.067 8.724 1.00 68.31 154 GLY A O 1
ATOM 1199 N N . ALA A 1 155 ? -6.201 2.201 9.372 1.00 74.38 155 ALA A N 1
ATOM 1200 C CA . ALA A 1 155 ? -6.578 1.842 10.728 1.00 74.38 155 ALA A CA 1
ATOM 1201 C C . ALA A 1 155 ? -7.858 0.982 10.690 1.00 74.38 155 ALA A C 1
ATOM 1203 O O . ALA A 1 155 ? -8.691 1.201 9.800 1.00 74.38 155 ALA A O 1
ATOM 1204 N N . PRO A 1 156 ? -8.041 0.044 11.634 1.00 80.00 156 PRO A N 1
ATOM 1205 C CA . PRO A 1 156 ? -9.246 -0.768 11.665 1.00 80.00 156 PRO A CA 1
ATOM 1206 C C . PRO A 1 156 ? -10.504 0.100 11.730 1.00 80.00 156 PRO A C 1
ATOM 1208 O O . PRO A 1 156 ? -10.457 1.257 12.160 1.00 80.00 156 PRO A O 1
ATOM 1211 N N . THR A 1 157 ? -11.646 -0.453 11.335 1.00 83.88 157 THR A N 1
ATOM 1212 C CA . THR A 1 157 ? -12.923 0.257 11.475 1.00 83.88 157 THR A CA 1
ATOM 1213 C C . THR A 1 157 ? -13.198 0.553 12.950 1.00 83.88 157 THR A C 1
ATOM 1215 O O . THR A 1 157 ? -12.967 -0.291 13.818 1.00 83.88 157 THR A O 1
ATOM 1218 N N . GLU A 1 158 ? -13.699 1.753 13.256 1.00 89.25 158 GLU A N 1
ATOM 1219 C CA . GLU A 1 158 ? -14.078 2.079 14.629 1.00 89.25 158 GLU A CA 1
ATOM 1220 C C . GLU A 1 158 ? -15.269 1.226 15.111 1.00 89.25 158 GLU A C 1
ATOM 1222 O O . GLU A 1 158 ? -16.192 0.956 14.333 1.00 89.25 158 GLU A O 1
ATOM 1227 N N . PRO A 1 159 ? -15.297 0.832 16.397 1.00 92.75 159 PRO A N 1
ATOM 1228 C CA . PRO A 1 159 ? -16.415 0.092 16.967 1.00 92.75 159 PRO A CA 1
ATOM 1229 C C . PRO A 1 159 ? -17.726 0.873 16.889 1.00 92.75 159 PRO A C 1
ATOM 1231 O O . PRO A 1 159 ? -17.778 2.075 17.165 1.00 92.75 159 PRO A O 1
ATOM 1234 N N . THR A 1 160 ? -18.817 0.167 16.601 1.00 92.94 160 THR A N 1
ATOM 1235 C CA . THR A 1 160 ? -20.157 0.765 16.513 1.00 92.94 160 THR A CA 1
ATOM 1236 C C . THR A 1 160 ? -21.033 0.352 17.690 1.00 92.94 160 THR A C 1
ATOM 1238 O O . THR A 1 160 ? -20.606 -0.399 18.564 1.00 92.94 160 THR A O 1
ATOM 1241 N N . THR A 1 161 ? -22.254 0.898 17.766 1.00 93.69 161 THR A N 1
ATOM 1242 C CA . THR A 1 161 ? -23.285 0.497 18.747 1.00 93.69 161 THR A CA 1
ATOM 1243 C C . THR A 1 161 ? -22.779 0.386 20.189 1.00 93.69 161 THR A C 1
ATOM 1245 O O . THR A 1 161 ? -23.182 -0.513 20.928 1.00 93.69 161 THR A O 1
ATOM 1248 N N . VAL A 1 162 ? -21.865 1.278 20.586 1.00 95.75 162 VAL A N 1
ATOM 1249 C CA . VAL A 1 162 ? -21.283 1.241 21.926 1.00 95.75 162 VAL A CA 1
ATOM 1250 C C . VAL A 1 162 ? -22.375 1.546 22.941 1.00 95.75 162 VAL A C 1
ATOM 1252 O O . VAL A 1 162 ? -23.156 2.478 22.756 1.00 95.75 162 VAL A O 1
ATOM 1255 N N . THR A 1 163 ? -22.453 0.757 24.008 1.00 96.69 163 THR A N 1
ATOM 1256 C CA . THR A 1 163 ? -23.368 1.000 25.125 1.00 96.69 163 THR A CA 1
ATOM 1257 C C . THR A 1 163 ? -22.642 0.839 26.449 1.00 96.69 163 THR A C 1
ATOM 1259 O O . THR A 1 163 ? -21.677 0.087 26.554 1.00 96.69 163 THR A O 1
ATOM 1262 N N . ALA A 1 164 ? -23.103 1.560 27.467 1.00 94.75 164 ALA A N 1
ATOM 1263 C CA . ALA A 1 164 ? -22.593 1.463 28.824 1.00 94.75 164 ALA A CA 1
ATOM 1264 C C . ALA A 1 164 ? -23.779 1.302 29.777 1.00 94.75 164 ALA A C 1
ATOM 1266 O O . ALA A 1 164 ? -24.676 2.144 29.813 1.00 94.75 164 ALA A O 1
ATOM 1267 N N . THR A 1 165 ? -23.806 0.211 30.543 1.00 93.12 165 THR A N 1
ATOM 1268 C CA . THR A 1 165 ? -24.894 -0.081 31.486 1.00 93.12 165 THR A CA 1
ATOM 1269 C C . THR A 1 165 ? -24.351 -0.374 32.874 1.00 93.12 165 THR A C 1
ATOM 1271 O O . THR A 1 165 ? -23.442 -1.181 33.049 1.00 93.12 165 THR A O 1
ATOM 1274 N N . ARG A 1 166 ? -24.915 0.271 33.900 1.00 91.44 166 ARG A N 1
ATOM 1275 C CA . ARG A 1 166 ? -24.581 -0.053 35.292 1.00 91.44 166 ARG A CA 1
ATOM 1276 C C . ARG A 1 166 ? -25.122 -1.431 35.638 1.00 91.44 166 ARG A C 1
ATOM 1278 O O . ARG A 1 166 ? -26.309 -1.694 35.456 1.00 91.44 166 ARG A O 1
ATOM 1285 N N . GLN A 1 167 ? -24.270 -2.279 36.195 1.00 90.06 167 GLN A N 1
ATOM 1286 C CA . GLN A 1 167 ? -24.629 -3.623 36.620 1.00 90.06 167 GLN A CA 1
ATOM 1287 C C . GLN A 1 167 ? -24.001 -3.954 37.976 1.00 90.06 167 GLN A C 1
ATOM 1289 O O . GLN A 1 167 ? -23.083 -3.286 38.460 1.00 90.06 167 GLN A O 1
ATOM 1294 N N . VAL A 1 168 ? -24.538 -4.991 38.607 1.00 87.44 168 VAL A N 1
ATOM 1295 C CA . VAL A 1 168 ? -23.952 -5.619 39.789 1.00 87.44 168 VAL A CA 1
ATOM 1296 C C . VAL A 1 168 ? -23.551 -7.020 39.365 1.00 87.44 168 VAL A C 1
ATOM 1298 O O . VAL A 1 168 ? -24.410 -7.786 38.923 1.00 87.44 168 VAL A O 1
ATOM 1301 N N . ASP A 1 169 ? -22.264 -7.339 39.470 1.00 82.88 169 ASP A N 1
ATOM 1302 C CA . ASP A 1 169 ? -21.790 -8.703 39.257 1.00 82.88 169 ASP A CA 1
ATOM 1303 C C . ASP A 1 169 ? -22.508 -9.621 40.254 1.00 82.88 169 ASP A C 1
ATOM 1305 O O . ASP A 1 169 ? -22.458 -9.419 41.469 1.00 82.88 169 ASP A O 1
ATOM 1309 N N . ARG A 1 170 ? -23.214 -10.626 39.733 1.00 83.69 170 ARG A N 1
ATOM 1310 C CA . ARG A 1 170 ? -24.037 -11.529 40.543 1.00 83.69 170 ARG A CA 1
ATOM 1311 C C . ARG A 1 170 ? -23.210 -12.436 41.451 1.00 83.69 170 ARG A C 1
ATOM 1313 O O . ARG A 1 170 ? -23.755 -12.929 42.433 1.00 83.69 170 ARG A O 1
ATOM 1320 N N . LEU A 1 171 ? -21.940 -12.673 41.125 1.00 83.94 171 LEU A N 1
ATOM 1321 C CA . LEU A 1 171 ? -21.054 -13.536 41.903 1.00 83.94 171 LEU A CA 1
ATOM 1322 C C . LEU A 1 171 ? -20.336 -12.755 43.003 1.00 83.94 171 LEU A C 1
ATOM 1324 O O . LEU A 1 171 ? -20.313 -13.197 44.149 1.00 83.94 171 LEU A O 1
ATOM 1328 N N . SER A 1 172 ? -19.764 -11.596 42.671 1.00 84.94 172 SER A N 1
ATOM 1329 C CA . SER A 1 172 ? -18.981 -10.798 43.625 1.00 84.94 172 SER A CA 1
ATOM 1330 C C . SER A 1 172 ? -19.792 -9.732 44.371 1.00 84.94 172 SER A C 1
ATOM 1332 O O . SER A 1 172 ? -19.339 -9.219 45.394 1.00 84.94 172 SER A O 1
ATOM 1334 N N . GLY A 1 173 ? -20.976 -9.365 43.873 1.00 84.75 173 GLY A N 1
ATOM 1335 C CA . GLY A 1 173 ? -21.771 -8.247 44.389 1.00 84.75 173 GLY A CA 1
ATOM 1336 C C . GLY A 1 173 ? -21.163 -6.869 44.099 1.00 84.75 173 GLY A C 1
ATOM 1337 O O . GLY A 1 173 ? -21.676 -5.854 44.581 1.00 84.75 173 GLY A O 1
ATOM 1338 N N . LEU A 1 174 ? -20.070 -6.807 43.331 1.00 86.00 174 LEU A N 1
ATOM 1339 C CA . LEU A 1 174 ? -19.399 -5.559 42.993 1.00 86.00 174 LEU A CA 1
ATOM 1340 C C . LEU A 1 174 ? -20.187 -4.787 41.933 1.00 86.00 174 LEU A C 1
ATOM 1342 O O . LEU A 1 174 ? -20.767 -5.351 41.005 1.00 86.00 174 LEU A O 1
ATOM 1346 N N . ARG A 1 175 ? -20.200 -3.460 42.082 1.00 87.75 175 ARG A N 1
ATOM 1347 C CA . ARG A 1 175 ? -20.762 -2.554 41.078 1.00 87.75 175 ARG A CA 1
ATOM 1348 C C . ARG A 1 175 ? -19.769 -2.379 39.936 1.00 87.75 175 ARG A C 1
ATOM 1350 O O . ARG A 1 175 ? -18.590 -2.122 40.176 1.00 87.75 175 ARG A O 1
ATOM 1357 N N . GLN A 1 176 ? -20.275 -2.442 38.714 1.00 90.94 176 GLN A N 1
ATOM 1358 C CA . GLN A 1 176 ? -19.495 -2.264 37.497 1.00 90.94 176 GLN A CA 1
ATOM 1359 C C . GLN A 1 176 ? -20.319 -1.572 36.412 1.00 90.94 176 GLN A C 1
ATOM 1361 O O . GLN A 1 176 ? -21.546 -1.475 36.511 1.00 90.94 176 GLN A O 1
ATOM 1366 N N . VAL A 1 177 ? -19.644 -1.084 35.379 1.00 91.88 177 VAL A N 1
ATOM 1367 C CA . VAL A 1 177 ? -20.276 -0.717 34.113 1.00 91.88 177 VAL A CA 1
ATOM 1368 C C . VAL A 1 177 ? -19.954 -1.805 33.107 1.00 91.88 177 VAL A C 1
ATOM 1370 O O . VAL A 1 177 ? -18.787 -2.033 32.800 1.00 91.88 177 VAL A O 1
ATOM 1373 N N . HIS A 1 178 ? -20.987 -2.464 32.600 1.00 93.94 178 HIS A N 1
ATOM 1374 C CA . HIS A 1 178 ? -20.868 -3.367 31.472 1.00 93.94 178 HIS A CA 1
ATOM 1375 C C . HIS A 1 178 ? -20.899 -2.541 30.190 1.00 93.94 178 HIS A C 1
ATOM 1377 O O . HIS A 1 178 ? -21.893 -1.859 29.908 1.00 93.94 178 HIS A O 1
ATOM 1383 N N . ILE A 1 179 ? -19.791 -2.561 29.459 1.00 95.94 179 ILE A N 1
ATOM 1384 C CA . ILE A 1 179 ? -19.610 -1.829 28.210 1.00 95.94 179 ILE A CA 1
ATOM 1385 C C . ILE A 1 179 ? -19.646 -2.850 27.086 1.00 95.94 179 ILE A C 1
ATOM 1387 O O . ILE A 1 179 ? -18.897 -3.823 27.141 1.00 95.94 179 ILE A O 1
ATOM 1391 N N . THR A 1 180 ? -20.484 -2.621 26.082 1.00 97.00 180 THR A N 1
ATOM 1392 C CA . THR A 1 180 ? -20.549 -3.446 24.869 1.00 97.00 180 THR A CA 1
ATOM 1393 C C . THR A 1 180 ? -20.323 -2.588 23.642 1.00 97.00 180 THR A C 1
ATOM 1395 O O . THR A 1 180 ? -20.604 -1.390 23.673 1.00 97.00 180 THR A O 1
ATOM 1398 N N . TRP A 1 181 ? -19.849 -3.186 22.559 1.00 97.25 181 TRP A N 1
ATOM 1399 C CA . TRP A 1 181 ? -19.730 -2.554 21.248 1.00 97.25 181 TRP A CA 1
ATOM 1400 C C . TRP A 1 181 ? -19.955 -3.592 20.152 1.00 97.25 181 TRP A C 1
ATOM 1402 O O . TRP A 1 181 ? -19.832 -4.785 20.397 1.00 97.25 181 TRP A O 1
ATOM 1412 N N . GLY A 1 182 ? -20.323 -3.130 18.961 1.00 92.69 182 GLY A N 1
ATOM 1413 C CA . GLY A 1 182 ? -20.365 -3.952 17.761 1.00 92.69 182 GLY A CA 1
ATOM 1414 C C . GLY A 1 182 ? -18.994 -3.960 17.105 1.00 92.69 182 GLY A C 1
ATOM 1415 O O . GLY A 1 182 ? -18.441 -2.886 16.830 1.00 92.69 182 GLY A O 1
ATOM 1416 N N . ASP A 1 183 ? -18.465 -5.155 16.868 1.00 87.81 183 ASP A N 1
ATOM 1417 C CA . ASP A 1 183 ? -17.246 -5.331 16.100 1.00 87.81 183 ASP A CA 1
ATOM 1418 C C . ASP A 1 183 ? -17.516 -5.174 14.598 1.00 87.81 183 ASP A C 1
ATOM 1420 O O . ASP A 1 183 ? -18.295 -5.903 13.986 1.00 87.81 183 ASP A O 1
ATOM 1424 N N . THR A 1 184 ? -16.896 -4.161 14.009 1.00 80.69 184 THR A N 1
ATOM 1425 C CA . THR A 1 184 ? -16.940 -3.850 12.572 1.00 80.69 184 THR A CA 1
ATOM 1426 C C . THR A 1 184 ? -15.555 -3.918 11.938 1.00 80.69 184 THR A C 1
ATOM 1428 O O . THR A 1 184 ? -15.389 -3.601 10.756 1.00 80.69 184 THR A O 1
ATOM 1431 N N . SER A 1 185 ? -14.560 -4.293 12.733 1.00 76.06 185 SER A N 1
ATOM 1432 C CA . SER A 1 185 ? -13.195 -4.510 12.310 1.00 76.06 185 SER A CA 1
ATOM 1433 C C . SER A 1 185 ? -13.010 -6.001 12.022 1.00 76.06 185 SER A C 1
ATOM 1435 O O . SER A 1 185 ? -13.642 -6.846 12.640 1.00 76.06 185 SER A O 1
ATOM 1437 N N . ALA A 1 186 ? -12.189 -6.333 11.030 1.00 70.25 186 ALA A N 1
ATOM 1438 C CA . ALA A 1 186 ? -11.834 -7.726 10.737 1.00 70.25 186 ALA A CA 1
ATOM 1439 C C . ALA A 1 186 ? -10.348 -8.006 11.014 1.00 70.25 186 ALA A C 1
ATOM 1441 O O . ALA A 1 186 ? -9.858 -9.117 10.811 1.00 70.25 186 ALA A O 1
ATOM 1442 N N . ASP A 1 187 ? -9.607 -6.974 11.407 1.00 69.06 187 ASP A N 1
ATOM 1443 C CA . ASP A 1 187 ? -8.152 -6.924 11.390 1.00 69.06 187 ASP A CA 1
ATOM 1444 C C . ASP A 1 187 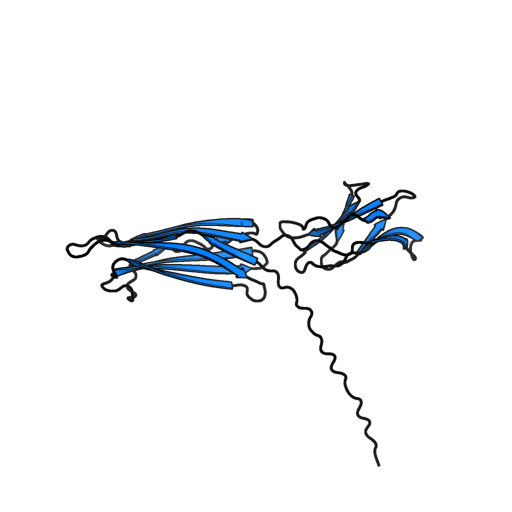? -7.553 -6.268 12.641 1.00 69.06 187 ASP A C 1
ATOM 1446 O O . ASP A 1 187 ? -6.336 -6.062 12.728 1.00 69.06 187 ASP A O 1
ATOM 1450 N N . GLU A 1 188 ? -8.376 -6.004 13.656 1.00 84.06 188 GLU A N 1
ATOM 1451 C CA . GLU A 1 188 ? -7.915 -5.498 14.934 1.00 84.06 188 GLU A CA 1
ATOM 1452 C C . GLU A 1 188 ? -7.128 -6.560 15.698 1.00 84.06 188 GLU A C 1
ATOM 1454 O O . GLU A 1 188 ? -7.404 -7.759 15.703 1.00 84.06 188 GLU A O 1
ATOM 1459 N N . LYS A 1 189 ? -6.113 -6.100 16.416 1.00 85.06 189 LYS A N 1
ATOM 1460 C CA . LYS A 1 189 ? -5.360 -6.904 17.377 1.00 85.06 189 LYS A CA 1
ATOM 1461 C C . LYS A 1 189 ? -5.993 -6.847 18.773 1.00 85.06 189 LYS A C 1
ATOM 1463 O O . LYS A 1 189 ? -5.504 -7.495 19.699 1.00 85.06 189 LYS A O 1
ATOM 1468 N N . GLY A 1 190 ? -7.060 -6.065 18.936 1.00 91.12 190 GLY A N 1
ATOM 1469 C CA . GLY A 1 190 ? -7.797 -5.877 20.177 1.00 91.12 190 GLY A CA 1
ATOM 1470 C C . GLY A 1 190 ? -8.561 -4.561 20.209 1.00 91.12 190 GLY A C 1
ATOM 1471 O O . GLY A 1 190 ? -8.646 -3.855 19.210 1.00 91.12 190 GLY A O 1
ATOM 1472 N N . TYR A 1 191 ? -9.051 -4.196 21.391 1.00 95.44 191 TYR A N 1
ATOM 1473 C CA . TYR A 1 191 ? -9.706 -2.906 21.614 1.00 95.44 191 TYR A CA 1
ATOM 1474 C C . TYR A 1 191 ? -9.084 -2.181 22.782 1.00 95.44 191 TYR A C 1
ATOM 1476 O O . TYR A 1 191 ? -8.601 -2.792 23.739 1.00 95.44 191 TYR A O 1
ATOM 1484 N N . GLU A 1 192 ? -9.152 -0.861 22.718 1.00 96.38 192 GLU A N 1
ATOM 1485 C CA . GLU A 1 192 ? -8.856 0.015 23.832 1.00 96.38 192 GLU A CA 1
ATOM 1486 C C . GLU A 1 192 ? -10.132 0.724 24.273 1.00 96.38 192 GLU A C 1
ATOM 1488 O O . GLU A 1 192 ? -10.832 1.337 23.472 1.00 96.38 192 GLU A O 1
ATOM 1493 N N . ILE A 1 193 ? -10.420 0.630 25.566 1.00 96.56 193 ILE A N 1
ATOM 1494 C CA . ILE A 1 193 ? -11.537 1.274 26.238 1.00 96.56 193 ILE A CA 1
ATOM 1495 C C . ILE A 1 193 ? -10.954 2.387 27.098 1.00 96.56 193 ILE A C 1
ATOM 1497 O O . ILE A 1 193 ? -10.059 2.143 27.914 1.00 96.56 193 ILE A O 1
ATOM 1501 N N . GLN A 1 194 ? -11.473 3.599 26.942 1.00 95.38 194 GLN A N 1
ATOM 1502 C CA . GLN A 1 194 ? -11.091 4.740 27.765 1.00 95.38 194 GLN A CA 1
ATOM 1503 C C . GLN A 1 194 ? -12.286 5.253 28.552 1.00 95.38 194 GLN A C 1
ATOM 1505 O O . GLN A 1 194 ? -13.359 5.459 27.988 1.00 95.38 194 GLN A O 1
ATOM 1510 N N . ASN A 1 195 ? -12.064 5.532 29.834 1.00 92.19 195 ASN A N 1
ATOM 1511 C CA . ASN A 1 195 ? -12.965 6.340 30.641 1.00 92.19 195 ASN A CA 1
ATOM 1512 C C . ASN A 1 195 ? -12.522 7.809 30.585 1.00 92.19 195 ASN A C 1
ATOM 1514 O O . ASN A 1 195 ? -11.406 8.134 30.974 1.00 92.19 195 ASN A O 1
ATOM 1518 N N . ILE A 1 196 ? -13.380 8.713 30.117 1.00 89.56 196 ILE A N 1
ATOM 1519 C CA . ILE A 1 196 ? -13.050 10.141 29.978 1.00 89.56 196 ILE A CA 1
ATOM 1520 C C . ILE A 1 196 ? -12.968 10.861 31.326 1.00 89.56 196 ILE A C 1
ATOM 1522 O O . ILE A 1 196 ? -12.255 11.854 31.437 1.00 89.56 196 ILE A O 1
ATOM 1526 N N . ALA A 1 197 ? -13.654 10.365 32.359 1.00 82.25 197 ALA A N 1
ATOM 1527 C CA . ALA A 1 197 ? -13.536 10.923 33.706 1.00 82.25 197 ALA A CA 1
ATOM 1528 C C . ALA A 1 197 ? -12.162 10.617 34.330 1.00 82.25 197 ALA A C 1
ATOM 1530 O O . ALA A 1 197 ? -11.679 11.365 35.177 1.00 82.25 197 ALA A O 1
ATOM 1531 N N . THR A 1 198 ? -11.520 9.533 33.889 1.00 79.94 198 THR A N 1
ATOM 1532 C CA . THR A 1 198 ? -10.185 9.110 34.317 1.00 79.94 198 THR A CA 1
ATOM 1533 C C . THR A 1 198 ? -9.350 8.726 33.091 1.00 79.94 198 THR A C 1
ATOM 1535 O O . THR A 1 198 ? -9.059 7.549 32.895 1.00 79.94 198 THR A O 1
ATOM 1538 N N . PRO A 1 199 ? -8.952 9.690 32.238 1.00 71.94 199 PRO A N 1
ATOM 1539 C CA . PRO A 1 199 ? -8.385 9.404 30.915 1.00 71.94 199 PRO A CA 1
ATOM 1540 C C . PRO A 1 199 ? -7.058 8.634 30.958 1.00 71.94 199 PRO A C 1
ATOM 1542 O O . PRO A 1 199 ? -6.748 7.932 29.994 1.00 71.94 199 PRO A O 1
ATOM 1545 N N . ASP A 1 200 ? -6.331 8.704 32.079 1.00 77.00 200 ASP A N 1
ATOM 1546 C CA . ASP A 1 200 ? -5.126 7.907 32.362 1.00 77.00 200 ASP A CA 1
ATOM 1547 C C . ASP A 1 200 ? -5.434 6.419 32.611 1.00 77.00 200 ASP A C 1
ATOM 1549 O O . ASP A 1 200 ? -4.543 5.569 32.625 1.00 77.00 200 ASP A O 1
ATOM 1553 N N . GLN A 1 201 ? -6.706 6.079 32.815 1.00 81.69 201 GLN A N 1
ATOM 1554 C CA . GLN A 1 201 ? -7.189 4.715 32.908 1.00 81.69 201 GLN A CA 1
ATOM 1555 C C . GLN A 1 201 ? -7.741 4.300 31.549 1.00 81.69 201 GLN A C 1
ATOM 1557 O O . GLN A 1 201 ? -8.911 4.502 31.227 1.00 81.69 201 GLN A O 1
ATOM 1562 N N . THR A 1 202 ? -6.881 3.669 30.760 1.00 91.88 202 THR A N 1
ATOM 1563 C CA . THR A 1 202 ? -7.285 2.874 29.604 1.00 91.88 202 THR A CA 1
ATOM 1564 C C . THR A 1 202 ? -7.209 1.388 29.937 1.00 91.88 202 THR A C 1
ATOM 1566 O O . THR A 1 202 ? -6.461 0.931 30.816 1.00 91.88 202 THR A O 1
ATOM 1569 N N . ARG A 1 203 ? -8.046 0.607 29.262 1.00 95.00 203 ARG A N 1
ATOM 1570 C CA . ARG A 1 203 ? -8.058 -0.851 29.350 1.00 95.00 203 ARG A CA 1
ATOM 1571 C C . ARG A 1 203 ? -7.981 -1.420 27.958 1.00 95.00 203 ARG A C 1
ATOM 1573 O O . ARG A 1 203 ? -8.619 -0.909 27.048 1.00 95.00 203 ARG A O 1
ATOM 1580 N N . ARG A 1 204 ? -7.183 -2.472 27.809 1.00 95.44 204 ARG A N 1
ATOM 1581 C CA . ARG A 1 204 ? -7.044 -3.190 26.551 1.00 95.44 204 ARG A CA 1
ATOM 1582 C C . ARG A 1 204 ? -7.599 -4.587 26.698 1.00 95.44 204 ARG A C 1
ATOM 1584 O O . ARG A 1 204 ? -7.389 -5.236 27.723 1.00 95.44 204 ARG A O 1
ATOM 1591 N N . VAL A 1 205 ? -8.294 -5.027 25.667 1.00 95.81 205 VAL A N 1
ATOM 1592 C CA . VAL A 1 205 ? -8.801 -6.388 25.535 1.00 95.81 205 VAL A CA 1
ATOM 1593 C C . VAL A 1 205 ? -8.264 -6.996 24.245 1.00 95.81 205 VAL A C 1
ATOM 1595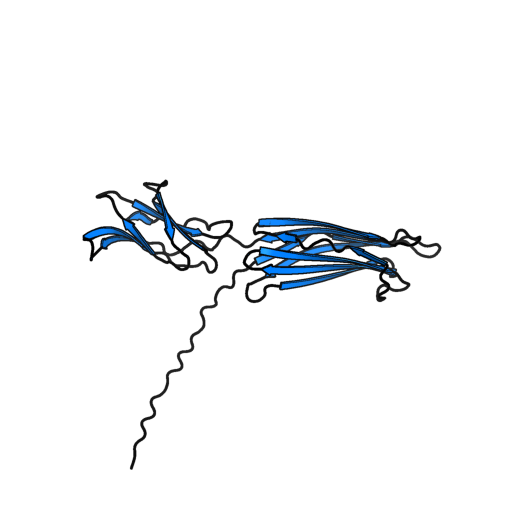 O O . VAL A 1 205 ? -7.839 -6.269 23.350 1.00 95.81 205 VAL A O 1
ATOM 1598 N N . GLY A 1 206 ? -8.237 -8.328 24.183 1.00 90.38 206 GLY A N 1
ATOM 1599 C CA . GLY A 1 206 ? -7.822 -9.056 22.982 1.00 90.38 206 GLY A CA 1
ATOM 1600 C C . GLY A 1 206 ? -8.780 -8.866 21.795 1.00 90.38 206 GLY A C 1
ATOM 1601 O O . GLY A 1 206 ? -9.824 -8.229 21.959 1.00 90.38 206 GLY A O 1
ATOM 1602 N N . PRO A 1 207 ? -8.420 -9.413 20.621 1.00 87.50 207 PRO A N 1
ATOM 1603 C CA . PRO A 1 207 ? -9.200 -9.289 19.384 1.00 87.50 207 PRO A CA 1
ATOM 1604 C C . PRO A 1 207 ? -10.561 -9.987 19.492 1.00 87.50 207 PRO A C 1
ATOM 1606 O O . PRO A 1 207 ? -10.730 -10.862 20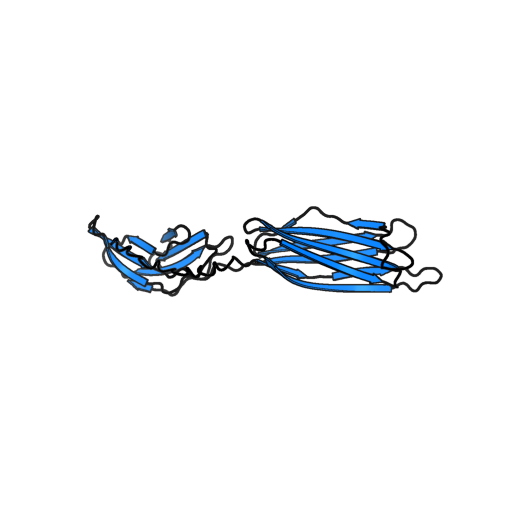.350 1.00 87.50 207 PRO A O 1
ATOM 1609 N N . ASN A 1 208 ? -11.506 -9.625 18.618 1.00 86.94 208 ASN A N 1
ATOM 1610 C CA . ASN A 1 208 ? -12.876 -10.161 18.553 1.00 86.94 208 ASN A CA 1
ATOM 1611 C C . ASN A 1 208 ? -13.650 -10.097 19.885 1.00 86.94 208 ASN A C 1
ATOM 1613 O O . ASN A 1 208 ? -14.539 -10.908 20.166 1.00 86.94 208 ASN A O 1
ATOM 1617 N N . ARG A 1 209 ? -13.259 -9.193 20.786 1.00 93.12 209 ARG A N 1
ATOM 1618 C CA . ARG A 1 209 ? -13.940 -8.992 22.063 1.00 93.12 209 ARG A CA 1
ATOM 1619 C C . ARG A 1 209 ? -14.918 -7.846 21.897 1.00 93.12 209 ARG A C 1
ATOM 1621 O O . ARG A 1 209 ? -14.511 -6.776 21.484 1.00 93.12 209 ARG A O 1
ATOM 1628 N N . GLU A 1 210 ? -16.166 -8.056 22.295 1.00 94.81 210 GLU A N 1
ATOM 1629 C CA . GLU A 1 210 ? -17.252 -7.075 22.120 1.00 94.81 210 GLU A CA 1
ATOM 1630 C C . GLU A 1 210 ? -17.753 -6.481 23.443 1.00 94.81 210 GLU A C 1
ATOM 1632 O O . GLU A 1 210 ? -18.765 -5.781 23.488 1.00 94.81 210 GLU A O 1
ATOM 1637 N N . PHE A 1 211 ? -17.075 -6.789 24.555 1.00 95.69 211 PHE A N 1
ATOM 1638 C CA . PHE A 1 211 ? -17.461 -6.279 25.865 1.00 95.69 211 PHE A CA 1
ATOM 1639 C C . PHE A 1 211 ? -16.303 -6.156 26.860 1.00 95.69 211 PHE A C 1
ATOM 1641 O O . PHE A 1 211 ? -15.299 -6.880 26.805 1.00 95.69 211 PHE A O 1
ATOM 1648 N N . TYR A 1 212 ? -16.494 -5.270 27.837 1.00 95.38 212 TYR A N 1
ATOM 1649 C CA . TYR A 1 212 ? -15.631 -5.111 29.001 1.00 95.38 212 TYR A CA 1
ATOM 1650 C C . TYR A 1 212 ? -16.434 -4.691 30.236 1.00 95.38 212 TYR A C 1
ATOM 1652 O O . TYR A 1 212 ? -17.279 -3.801 30.167 1.00 95.38 212 TYR A O 1
ATOM 1660 N N . ASP A 1 213 ? -16.122 -5.298 31.379 1.00 93.31 213 ASP A N 1
ATOM 1661 C CA . ASP A 1 213 ? -16.694 -4.929 32.671 1.00 93.31 213 ASP A CA 1
ATOM 1662 C C . ASP A 1 213 ? -15.746 -3.987 33.415 1.00 93.31 213 ASP A C 1
ATOM 1664 O O . ASP A 1 213 ? -14.672 -4.380 33.882 1.00 93.31 213 ASP A O 1
ATOM 1668 N N . TRP A 1 214 ? -16.140 -2.719 33.518 1.00 91.81 214 TRP A N 1
ATOM 1669 C CA . TRP A 1 214 ? -15.361 -1.694 34.198 1.00 91.81 214 TRP A CA 1
ATOM 1670 C C . TRP A 1 214 ? -15.740 -1.617 35.680 1.00 91.81 214 TRP A C 1
ATOM 1672 O O . TRP A 1 214 ? -16.874 -1.241 35.995 1.00 91.81 214 TRP A O 1
ATOM 1682 N N . PRO A 1 215 ? -14.830 -1.923 36.622 1.00 88.50 215 PRO A N 1
ATOM 1683 C CA . PRO A 1 215 ? -15.148 -1.854 38.043 1.00 88.50 215 PRO A CA 1
ATOM 1684 C C . PRO A 1 215 ? -15.382 -0.400 38.471 1.00 88.50 215 PRO A C 1
ATOM 1686 O O . PRO A 1 215 ? -14.557 0.478 38.208 1.00 88.50 215 PRO A O 1
ATOM 1689 N N . LEU A 1 216 ? -16.504 -0.139 39.147 1.00 78.38 216 LEU A N 1
ATOM 1690 C CA . LEU A 1 216 ? -16.871 1.207 39.588 1.00 78.38 216 LEU A CA 1
ATOM 1691 C C . LEU A 1 216 ? -16.390 1.495 41.016 1.00 78.38 216 LEU A C 1
ATOM 1693 O O . LEU A 1 216 ? -16.736 0.744 41.935 1.00 78.38 216 LEU A O 1
ATOM 1697 N N . PRO A 1 217 ? -15.750 2.652 41.269 1.00 70.50 217 PRO A N 1
ATOM 1698 C CA . PRO A 1 217 ? -15.845 3.281 42.575 1.00 70.50 217 PRO A CA 1
ATOM 1699 C C . PRO A 1 217 ? -17.272 3.838 42.786 1.00 70.50 217 PRO A C 1
ATOM 1701 O O . PRO A 1 217 ? -17.977 4.162 41.825 1.00 70.50 217 PRO A O 1
ATOM 1704 N N . PRO A 1 218 ? -17.779 3.926 44.026 1.00 56.38 218 PRO A N 1
ATOM 1705 C CA . PRO A 1 218 ? -19.186 4.245 44.246 1.00 56.38 218 PRO A CA 1
ATOM 1706 C C . PRO A 1 218 ? -19.513 5.714 43.909 1.00 56.38 218 PRO A C 1
ATOM 1708 O O . PRO A 1 218 ? -18.997 6.602 44.574 1.00 56.38 218 PRO A O 1
ATOM 1711 N N . ARG A 1 219 ? -20.497 5.924 43.012 1.00 63.94 219 ARG A N 1
ATOM 1712 C CA . ARG A 1 219 ? -21.366 7.126 42.838 1.00 63.94 219 ARG A CA 1
ATOM 1713 C C . ARG A 1 219 ? -21.072 8.139 41.721 1.00 63.94 219 ARG A C 1
ATOM 1715 O O . ARG A 1 219 ? -21.845 9.085 41.612 1.00 63.94 219 ARG A O 1
ATOM 1722 N N . GLU A 1 220 ? -20.100 7.937 40.841 1.00 76.81 220 GLU A N 1
ATOM 1723 C CA . GLU A 1 220 ? -19.832 8.925 39.777 1.00 76.81 220 GLU A CA 1
ATOM 1724 C C . GLU A 1 220 ? -20.420 8.522 38.416 1.00 76.81 220 GLU A C 1
ATOM 1726 O O . GLU A 1 220 ? -20.603 7.336 38.131 1.00 76.81 220 GLU A O 1
ATOM 1731 N N . LEU A 1 221 ? -20.796 9.524 37.612 1.00 85.88 221 LEU A N 1
ATOM 1732 C CA . LEU A 1 221 ? -21.137 9.378 36.194 1.00 85.88 221 LEU A CA 1
ATOM 1733 C C . LEU A 1 221 ? -19.838 9.107 35.433 1.00 85.88 221 LEU A C 1
ATOM 1735 O O . LEU A 1 221 ? -18.886 9.871 35.575 1.00 85.88 221 LEU A O 1
ATOM 1739 N N . GLN A 1 222 ? -19.794 8.041 34.638 1.00 87.38 222 GLN A N 1
ATOM 1740 C CA . GLN A 1 222 ? -18.605 7.698 33.856 1.00 87.38 222 GLN A CA 1
ATOM 1741 C C . GLN A 1 222 ? -18.955 7.616 32.383 1.00 87.38 222 GLN A C 1
ATOM 1743 O O . GLN A 1 222 ? -19.982 7.046 32.022 1.00 87.38 222 GLN A O 1
ATOM 1748 N N . CYS A 1 223 ? -18.097 8.190 31.546 1.00 92.31 223 CYS A N 1
ATOM 1749 C CA . CYS A 1 223 ? -18.279 8.201 30.105 1.00 92.31 223 CYS A CA 1
ATOM 1750 C C . CYS A 1 223 ? -17.143 7.440 29.433 1.00 92.31 223 CYS A C 1
ATOM 1752 O O . CYS A 1 223 ? -15.972 7.664 29.741 1.00 92.31 223 CYS A O 1
ATOM 1754 N N . PHE A 1 224 ? -17.499 6.559 28.510 1.00 94.25 224 PHE A N 1
ATOM 1755 C CA . PHE A 1 224 ? -16.617 5.616 27.854 1.00 94.25 224 PHE A CA 1
ATOM 1756 C C . PHE A 1 224 ? -16.641 5.809 26.348 1.00 94.25 224 PHE A C 1
ATOM 1758 O O . PHE A 1 224 ? -17.658 6.178 25.760 1.00 94.25 224 PHE A O 1
ATOM 1765 N N . ARG A 1 225 ? -15.504 5.511 25.734 1.00 97.00 225 ARG A N 1
ATOM 1766 C CA . ARG A 1 225 ? -15.349 5.343 24.292 1.00 97.00 225 ARG A CA 1
ATOM 1767 C C . ARG A 1 225 ? -14.427 4.162 24.032 1.00 97.00 225 ARG A C 1
ATOM 1769 O O . ARG A 1 225 ? -13.568 3.855 24.866 1.00 97.00 225 ARG A O 1
ATOM 1776 N N . VAL A 1 226 ? -14.617 3.510 22.895 1.00 96.94 226 VAL A N 1
ATOM 1777 C CA . VAL A 1 226 ? -13.869 2.319 22.493 1.00 96.94 226 VAL A CA 1
ATOM 1778 C C . VAL A 1 226 ? -13.243 2.580 21.131 1.00 96.94 226 VAL A C 1
ATOM 1780 O O . VAL A 1 226 ? -13.851 3.227 20.287 1.00 96.94 226 VAL A O 1
ATOM 1783 N N . ARG A 1 227 ? -12.024 2.101 20.911 1.00 94.88 227 ARG A N 1
ATOM 1784 C CA . ARG A 1 227 ? -11.404 2.069 19.584 1.00 94.88 227 ARG A CA 1
ATOM 1785 C C . ARG A 1 227 ? -10.803 0.702 19.315 1.00 94.88 227 ARG A C 1
ATOM 1787 O O . ARG A 1 227 ? -10.339 0.042 20.248 1.00 94.88 227 ARG A O 1
ATOM 1794 N N . ALA A 1 228 ? -10.795 0.300 18.056 1.00 92.88 228 ALA A N 1
ATOM 1795 C CA . ALA A 1 228 ? -10.097 -0.885 17.598 1.00 92.88 228 ALA A CA 1
ATOM 1796 C C . ALA A 1 228 ? -8.590 -0.592 17.516 1.00 92.88 228 ALA A C 1
ATOM 1798 O O . ALA A 1 228 ? -8.155 0.495 17.129 1.00 92.88 228 ALA A O 1
ATOM 1799 N N . LEU A 1 229 ? -7.770 -1.549 17.935 1.00 89.81 229 LEU A N 1
ATOM 1800 C CA . LEU A 1 229 ? -6.316 -1.452 17.892 1.00 89.81 229 LEU A CA 1
ATOM 1801 C C . LEU A 1 229 ? -5.808 -2.149 16.635 1.00 89.81 229 LEU A C 1
ATOM 1803 O O . LEU A 1 229 ? -5.876 -3.369 16.545 1.00 89.81 229 LEU A O 1
ATOM 1807 N N . GLY A 1 230 ? -5.270 -1.383 15.692 1.00 78.31 230 GLY A N 1
ATOM 1808 C CA . GLY A 1 230 ? -4.509 -1.909 14.561 1.00 78.31 230 GLY A CA 1
ATOM 1809 C C . GLY A 1 230 ? -3.012 -1.937 14.851 1.00 78.31 230 GLY A C 1
ATOM 1810 O O . GLY A 1 230 ? -2.555 -1.478 15.901 1.00 78.31 230 GLY A O 1
ATOM 1811 N N . ASP A 1 231 ? -2.246 -2.441 13.889 1.00 68.62 231 ASP A N 1
ATOM 1812 C CA . ASP A 1 231 ? -0.790 -2.302 13.841 1.00 68.62 231 ASP A CA 1
ATOM 1813 C C . ASP A 1 231 ? -0.414 -1.670 12.490 1.00 68.62 231 ASP A C 1
ATOM 1815 O O . ASP A 1 231 ? -0.669 -2.284 11.450 1.00 68.62 231 ASP A O 1
ATOM 1819 N N . PRO A 1 232 ? 0.117 -0.431 12.453 1.00 62.62 232 PRO A N 1
ATOM 1820 C CA . PRO A 1 232 ? 0.628 0.377 13.564 1.00 62.62 232 PRO A CA 1
ATOM 1821 C C . PRO A 1 232 ? -0.382 1.369 14.152 1.00 62.62 232 PRO A C 1
ATOM 1823 O O . PRO A 1 232 ? -0.115 1.957 15.201 1.00 62.62 232 PRO A O 1
ATOM 1826 N N . THR A 1 233 ? -1.511 1.611 13.479 1.00 75.94 233 THR A N 1
ATOM 1827 C CA . THR A 1 233 ? -2.411 2.724 13.817 1.00 75.94 233 THR A CA 1
ATOM 1828 C C . THR A 1 233 ? -3.766 2.199 14.299 1.00 75.94 233 THR A C 1
ATOM 1830 O O . THR A 1 233 ? -4.375 1.380 13.613 1.00 75.94 233 THR A O 1
ATOM 1833 N N . PRO A 1 234 ? -4.252 2.631 15.476 1.00 86.50 234 PRO A N 1
ATOM 1834 C CA . PRO A 1 234 ? -5.592 2.297 15.945 1.00 86.50 234 PRO A CA 1
ATOM 1835 C C . PRO A 1 234 ? -6.661 3.086 15.187 1.00 86.50 234 PRO A C 1
ATOM 1837 O O . PRO A 1 234 ? -6.366 4.133 14.611 1.00 86.50 234 PRO A O 1
ATOM 1840 N N . SER A 1 235 ? -7.904 2.611 15.239 1.00 89.25 235 SER A N 1
ATOM 1841 C CA . SER A 1 235 ? -9.057 3.337 14.710 1.00 89.25 235 SER A CA 1
ATOM 1842 C C . SER A 1 235 ? -9.266 4.671 15.431 1.00 89.25 235 SER A C 1
ATOM 1844 O O . SER A 1 235 ? -8.728 4.919 16.523 1.00 89.25 235 SER A O 1
ATOM 1846 N N . ASP A 1 236 ? -10.145 5.492 14.862 1.00 91.31 236 ASP A N 1
ATOM 1847 C CA . ASP A 1 236 ? -10.789 6.563 15.612 1.00 91.31 236 ASP A CA 1
ATOM 1848 C C . ASP A 1 236 ? -11.588 6.002 16.800 1.00 91.31 236 ASP A C 1
ATOM 1850 O O . ASP A 1 236 ? -11.852 4.798 16.918 1.00 91.31 236 ASP A O 1
ATOM 1854 N N . TRP A 1 237 ? -11.903 6.884 17.745 1.00 94.62 237 TRP A N 1
ATOM 1855 C CA . TRP A 1 237 ? -12.721 6.520 18.891 1.00 94.62 237 TRP A CA 1
ATOM 1856 C C . TRP A 1 237 ? -14.200 6.532 18.531 1.00 94.62 237 TRP A C 1
ATOM 1858 O O . TRP A 1 237 ? -14.689 7.534 18.016 1.00 94.62 237 TRP A O 1
ATOM 1868 N N . SER A 1 238 ? -14.917 5.506 18.986 1.00 95.81 238 SER A N 1
ATOM 1869 C CA . SER A 1 238 ? -16.371 5.443 18.931 1.00 95.81 238 SER A CA 1
ATOM 1870 C C . SER A 1 238 ? -17.048 6.672 19.544 1.00 95.81 238 SER A C 1
ATOM 1872 O O . SER A 1 238 ? -16.477 7.405 20.365 1.00 95.81 238 SER A O 1
ATOM 1874 N N . ALA A 1 239 ? -18.350 6.796 19.275 1.00 94.25 239 ALA A N 1
ATOM 1875 C CA . ALA A 1 239 ? -19.220 7.700 20.015 1.00 94.25 239 ALA A CA 1
ATOM 1876 C C . ALA A 1 239 ? -19.074 7.512 21.538 1.00 94.25 239 ALA A C 1
ATOM 1878 O O . ALA A 1 239 ? -18.915 6.395 22.044 1.00 94.25 239 ALA A O 1
ATOM 1879 N N . LEU A 1 240 ? -19.134 8.632 22.258 1.00 95.25 240 LEU A N 1
ATOM 1880 C CA . LEU A 1 240 ? -19.065 8.663 23.711 1.00 95.25 240 LEU A CA 1
ATOM 1881 C C . LEU A 1 240 ? -20.389 8.183 24.313 1.00 95.25 240 LEU A C 1
ATOM 1883 O O . LEU A 1 240 ? -21.451 8.693 23.956 1.00 95.25 240 LEU A O 1
ATOM 1887 N N . VAL A 1 241 ? -20.323 7.273 25.282 1.00 95.00 241 VAL A N 1
ATOM 1888 C CA . VAL A 1 241 ? -21.494 6.800 26.035 1.00 95.00 241 VAL A CA 1
ATOM 1889 C C . VAL A 1 241 ? -21.278 6.921 27.528 1.00 95.00 241 VAL A C 1
ATOM 1891 O O . VAL A 1 241 ? -20.176 6.692 28.005 1.00 95.00 241 VAL A O 1
ATOM 1894 N N . CYS A 1 242 ? -22.319 7.266 28.282 1.00 92.44 242 CYS A N 1
ATOM 1895 C CA . CYS A 1 242 ? -22.209 7.465 29.724 1.00 92.44 242 CYS A CA 1
ATOM 1896 C C . CYS A 1 242 ? -23.155 6.545 30.493 1.00 92.44 242 CYS A C 1
ATOM 1898 O O . CYS A 1 242 ? -24.260 6.263 30.028 1.00 92.44 242 CYS A O 1
ATOM 1900 N N . ALA A 1 243 ? -22.715 6.115 31.676 1.00 87.88 243 ALA A N 1
ATOM 1901 C CA . ALA A 1 243 ? -23.476 5.285 32.602 1.00 87.88 243 ALA A CA 1
ATOM 1902 C C . ALA A 1 243 ? -23.490 5.880 34.006 1.00 87.88 243 ALA A C 1
ATOM 1904 O O . ALA A 1 243 ? -22.450 6.341 34.533 1.00 87.88 243 ALA A O 1
#